Protein AF-A0AA36N0E9-F1 (afdb_monomer_lite)

Structure (mmCIF, N/CA/C/O backbone):
data_AF-A0AA36N0E9-F1
#
_entry.id   AF-A0AA36N0E9-F1
#
loop_
_atom_site.group_PDB
_atom_site.id
_atom_site.type_symbol
_atom_site.label_atom_id
_atom_site.label_alt_id
_atom_site.label_comp_id
_atom_site.label_asym_id
_atom_site.label_entity_id
_atom_site.label_seq_id
_atom_site.pdbx_PDB_ins_code
_atom_site.Cartn_x
_atom_site.Cartn_y
_atom_site.Cartn_z
_atom_site.occupancy
_atom_site.B_iso_or_equiv
_atom_site.auth_seq_id
_atom_site.auth_comp_id
_atom_site.auth_asym_id
_atom_site.auth_atom_id
_atom_site.pdbx_PDB_model_num
ATOM 1 N N . MET A 1 1 ? -51.030 10.269 54.257 1.00 48.94 1 MET A N 1
ATOM 2 C CA . MET A 1 1 ? -49.588 10.320 53.940 1.00 48.94 1 MET A CA 1
ATOM 3 C C . MET A 1 1 ? -49.456 10.820 52.513 1.00 48.94 1 MET A C 1
ATOM 5 O O . MET A 1 1 ? -49.796 10.083 51.600 1.00 48.94 1 MET A O 1
ATOM 9 N N . ALA A 1 2 ? -49.108 12.096 52.348 1.00 43.41 2 ALA A N 1
ATOM 10 C CA . ALA A 1 2 ? -49.020 12.778 51.059 1.00 43.41 2 ALA A CA 1
ATOM 11 C C . ALA A 1 2 ? -47.560 12.785 50.583 1.00 43.41 2 ALA A C 1
ATOM 13 O O . ALA A 1 2 ? -46.676 13.156 51.354 1.00 43.41 2 ALA A O 1
ATOM 14 N N . ALA A 1 3 ? -47.320 12.345 49.348 1.00 56.31 3 ALA A N 1
ATOM 15 C CA . ALA A 1 3 ? -46.008 12.357 48.712 1.00 56.31 3 ALA A CA 1
ATOM 16 C C . ALA A 1 3 ? -45.860 13.631 47.868 1.00 56.31 3 ALA A C 1
ATOM 18 O O . ALA A 1 3 ? -46.701 13.930 47.024 1.00 56.31 3 ALA A O 1
ATOM 19 N N . ILE A 1 4 ? -44.799 14.380 48.153 1.00 56.38 4 ILE A N 1
ATOM 20 C CA . ILE A 1 4 ? -44.410 15.635 47.512 1.00 56.38 4 ILE A CA 1
ATOM 21 C C . ILE A 1 4 ? -43.651 15.285 46.225 1.00 56.38 4 ILE A C 1
ATOM 23 O O . ILE A 1 4 ? -42.587 14.672 46.288 1.00 56.38 4 ILE A O 1
ATOM 27 N N . LEU A 1 5 ? -44.206 15.652 45.068 1.00 57.41 5 LEU A N 1
ATOM 28 C CA . LEU A 1 5 ? -43.519 15.628 43.775 1.00 57.41 5 LEU A CA 1
ATOM 29 C C . LEU A 1 5 ? -42.830 16.984 43.586 1.00 57.41 5 LEU A C 1
ATOM 31 O O . LEU A 1 5 ? -43.502 18.007 43.484 1.00 57.41 5 LEU A O 1
ATOM 35 N N . GLY A 1 6 ? -41.497 16.991 43.599 1.00 59.53 6 GLY A N 1
ATOM 36 C CA . GLY A 1 6 ? -40.691 18.168 43.286 1.00 59.53 6 GLY A CA 1
ATOM 37 C C . GLY A 1 6 ? -40.444 18.262 41.783 1.00 59.53 6 GLY A C 1
ATOM 38 O O . GLY A 1 6 ? -39.711 17.443 41.231 1.00 59.53 6 GLY A O 1
ATOM 39 N N . GLU A 1 7 ? -41.048 19.258 41.139 1.00 55.41 7 GLU A N 1
ATOM 40 C CA . GLU A 1 7 ? -40.666 19.729 39.808 1.00 55.41 7 GLU A CA 1
ATOM 41 C C . GLU A 1 7 ? -39.307 20.435 39.909 1.00 55.41 7 GLU A C 1
ATOM 43 O O . GLU A 1 7 ? -39.196 21.544 40.430 1.00 55.41 7 GLU A O 1
ATOM 48 N N . GLY A 1 8 ? -38.249 19.764 39.455 1.00 55.88 8 GLY A N 1
ATOM 49 C CA . GLY A 1 8 ? -36.952 20.391 39.231 1.00 55.88 8 GLY A CA 1
ATOM 50 C C . GLY A 1 8 ? -36.969 21.106 37.887 1.00 55.88 8 GLY A C 1
ATOM 51 O O . GLY A 1 8 ? -36.952 20.449 36.848 1.00 55.88 8 GLY A O 1
ATOM 52 N N . ALA A 1 9 ? -37.014 22.438 37.917 1.00 53.38 9 ALA A N 1
ATOM 53 C CA . ALA A 1 9 ? -36.773 23.280 36.755 1.00 53.38 9 ALA A CA 1
ATOM 54 C C . ALA A 1 9 ? -35.368 22.985 36.212 1.00 53.38 9 ALA A C 1
ATOM 56 O O . ALA A 1 9 ? -34.361 23.232 36.874 1.00 53.38 9 ALA A O 1
ATOM 57 N N . VAL A 1 10 ? -35.307 22.394 35.021 1.00 53.16 10 VAL A N 1
ATOM 58 C CA . VAL A 1 10 ? -34.087 22.363 34.221 1.00 53.16 10 VAL A CA 1
ATOM 59 C C . VAL A 1 10 ? -33.891 23.773 33.684 1.00 53.16 10 VAL A C 1
ATOM 61 O O . VAL A 1 10 ? -34.614 24.191 32.784 1.00 53.16 10 VAL A O 1
ATOM 64 N N . ASP A 1 11 ? -32.956 24.509 34.284 1.00 50.97 11 ASP A N 1
ATOM 65 C CA . ASP A 1 11 ? -32.434 25.751 33.720 1.00 50.97 11 ASP A CA 1
ATOM 66 C C . ASP A 1 11 ? -31.888 25.433 32.326 1.00 50.97 11 ASP A C 1
ATOM 68 O O . ASP A 1 11 ? -30.810 24.857 32.149 1.00 50.97 11 ASP A O 1
ATOM 72 N N . GLU A 1 12 ? -32.702 25.752 31.326 1.00 56.03 12 GLU A N 1
ATOM 73 C CA . GLU A 1 12 ? -32.313 25.812 29.933 1.00 56.03 12 GLU A CA 1
ATOM 74 C C . GLU A 1 12 ? -31.144 26.800 29.869 1.00 56.03 12 GLU A C 1
ATOM 76 O O . GLU A 1 12 ? -31.298 27.984 30.170 1.00 56.03 12 GLU A O 1
ATOM 81 N N . LEU A 1 13 ? -29.944 26.300 29.563 1.00 54.09 13 LEU A N 1
ATOM 82 C CA . LEU A 1 13 ? -28.776 27.124 29.266 1.00 54.09 13 LEU A CA 1
ATOM 83 C C . LEU A 1 13 ? -29.126 27.992 28.053 1.00 54.09 13 LEU A C 1
ATOM 85 O O . LEU A 1 13 ? -28.918 27.595 26.907 1.00 54.09 13 LEU A O 1
ATOM 89 N N . VAL A 1 14 ? -29.691 29.170 28.312 1.00 55.56 14 VAL A N 1
ATOM 90 C CA . VAL A 1 14 ? -29.864 30.234 27.329 1.00 55.56 14 VAL A CA 1
ATOM 91 C C . VAL A 1 14 ? -28.458 30.712 26.992 1.00 55.56 14 VAL A C 1
ATOM 93 O O . VAL A 1 14 ? -27.882 31.560 27.668 1.00 55.56 14 VAL A O 1
ATOM 96 N N . ILE A 1 15 ? -27.855 30.082 25.986 1.00 57.75 15 ILE A N 1
ATOM 97 C CA . ILE A 1 15 ? -26.618 30.560 25.382 1.00 57.75 15 ILE A CA 1
ATOM 98 C C . ILE A 1 15 ? -26.964 31.913 24.760 1.00 57.75 15 ILE A C 1
ATOM 100 O O . ILE A 1 15 ? -27.757 31.974 23.820 1.00 57.75 15 ILE A O 1
ATOM 104 N N . ASP A 1 16 ? -26.417 32.989 25.330 1.00 56.97 16 ASP A N 1
ATOM 105 C CA . ASP A 1 16 ? -26.649 34.366 24.899 1.00 56.97 16 ASP A CA 1
ATOM 106 C C . ASP A 1 16 ? -26.509 34.489 23.377 1.00 56.97 16 ASP A C 1
ATOM 108 O O . ASP A 1 16 ? -25.422 34.338 22.814 1.00 56.97 16 ASP A O 1
ATOM 112 N N . ALA A 1 17 ? -27.613 34.823 22.703 1.00 56.47 17 ALA A N 1
ATOM 113 C CA . ALA A 1 17 ? -27.652 35.053 21.258 1.00 56.47 17 ALA A CA 1
ATOM 114 C C . ALA A 1 17 ? -26.670 36.157 20.810 1.00 56.47 17 ALA A C 1
ATOM 116 O O . ALA A 1 17 ? -26.265 36.199 19.651 1.00 56.47 17 ALA A O 1
ATOM 117 N N . GLN A 1 18 ? -26.238 37.016 21.740 1.00 55.25 18 GLN A N 1
ATOM 118 C CA . GLN A 1 18 ? -25.220 38.041 21.517 1.00 55.25 18 GLN A CA 1
ATOM 119 C C . GLN A 1 18 ? -23.804 37.483 21.310 1.00 55.25 18 GLN A C 1
ATOM 121 O O . GLN A 1 18 ? -23.001 38.141 20.655 1.00 55.25 18 GLN A O 1
ATOM 126 N N . LEU A 1 19 ? -23.483 36.277 21.799 1.00 54.84 19 LEU A N 1
ATOM 127 C CA . LEU A 1 19 ? -22.165 35.668 21.570 1.00 54.84 19 LEU A CA 1
ATOM 128 C C . LEU A 1 19 ? -22.025 35.061 20.162 1.00 54.84 19 LEU A C 1
ATOM 130 O O . LEU A 1 19 ? -20.909 34.881 19.679 1.00 54.84 19 LEU A O 1
ATOM 134 N N . MET A 1 20 ? -23.148 34.763 19.499 1.00 54.19 20 MET A N 1
ATOM 135 C CA . MET A 1 20 ? -23.204 34.075 18.198 1.00 54.19 20 MET A CA 1
ATOM 136 C C . MET A 1 20 ? -23.039 35.013 16.992 1.00 54.19 20 MET A C 1
ATOM 138 O O . MET A 1 20 ? -22.946 34.541 15.861 1.00 54.19 20 MET A O 1
ATOM 142 N N . ALA A 1 21 ? -22.988 36.327 17.219 1.00 54.84 21 ALA A N 1
ATOM 143 C CA . ALA A 1 21 ? -22.815 37.344 16.187 1.00 54.84 21 ALA A CA 1
AT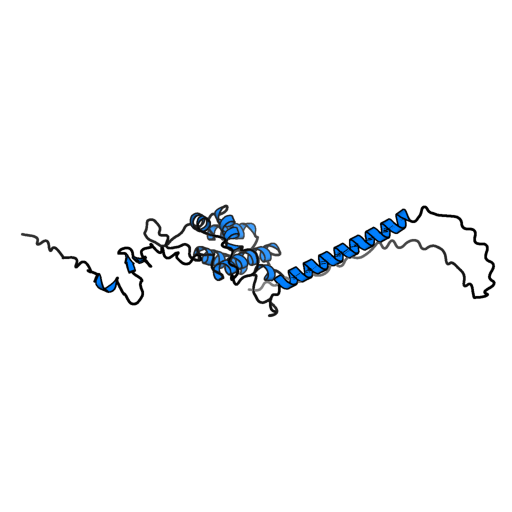OM 144 C C . ALA A 1 21 ? -21.572 38.187 16.494 1.00 54.84 21 ALA A C 1
ATOM 146 O O . ALA A 1 21 ? -21.658 39.342 16.908 1.00 54.84 21 ALA A O 1
ATOM 147 N N . THR A 1 22 ? -20.385 37.600 16.342 1.00 56.84 22 THR A N 1
ATOM 148 C CA . THR A 1 22 ? -19.148 38.372 16.473 1.00 56.84 22 THR A CA 1
ATOM 149 C C . THR A 1 22 ? -18.906 39.132 15.165 1.00 56.84 22 THR A C 1
ATOM 151 O O . THR A 1 22 ? -18.345 38.590 14.213 1.00 56.84 22 THR A O 1
ATOM 154 N N . GLU A 1 23 ? -19.300 40.411 15.112 1.00 60.88 23 GLU A N 1
ATOM 155 C CA . GLU A 1 23 ? -18.998 41.321 13.983 1.00 60.88 23 GLU A CA 1
ATOM 156 C C . GLU A 1 23 ? -17.498 41.347 13.625 1.00 60.88 23 GLU A C 1
ATOM 158 O O . GLU A 1 23 ? -17.123 41.668 12.503 1.00 60.88 23 GLU A O 1
ATOM 163 N N . ALA A 1 24 ? -16.627 40.960 14.563 1.00 60.62 24 ALA A N 1
ATOM 164 C CA . ALA A 1 24 ? -15.183 40.916 14.375 1.00 60.62 24 ALA A CA 1
ATOM 165 C C . ALA A 1 24 ? -14.684 39.784 13.454 1.00 60.62 24 ALA A C 1
ATOM 167 O O . ALA A 1 24 ? -13.579 39.893 12.926 1.00 60.62 24 ALA A O 1
ATOM 168 N N . THR A 1 25 ? -15.445 38.698 13.272 1.00 60.84 25 THR A N 1
ATOM 169 C CA . THR A 1 25 ? -15.013 37.54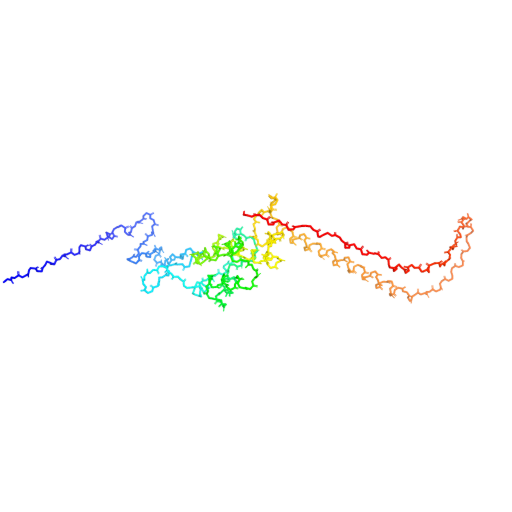0 12.463 1.00 60.84 25 THR A CA 1
ATOM 170 C C . THR A 1 25 ? -15.900 37.285 11.249 1.00 60.84 25 THR A C 1
ATOM 172 O O . THR A 1 25 ? -15.435 36.661 10.297 1.00 60.84 25 THR A O 1
ATOM 175 N N . GLY A 1 26 ? -17.151 37.763 11.250 1.00 65.06 26 GLY A N 1
ATOM 176 C CA . GLY A 1 26 ? -18.117 37.471 10.182 1.00 65.06 26 GLY A CA 1
ATOM 177 C C . GLY A 1 26 ? -18.530 35.995 10.126 1.00 65.06 26 GLY A C 1
ATOM 178 O O . GLY A 1 26 ? -18.977 35.518 9.085 1.00 65.06 26 GLY A O 1
ATOM 179 N N . VAL A 1 27 ? -18.338 35.266 11.229 1.00 58.12 27 VAL A N 1
ATOM 180 C CA . VAL A 1 27 ? -18.630 33.836 11.352 1.00 58.12 27 VAL A CA 1
ATOM 181 C C . VAL A 1 27 ? -19.789 33.671 12.331 1.00 58.12 27 VAL A C 1
ATOM 183 O O . VAL A 1 27 ? -19.636 33.956 13.518 1.00 58.12 27 VAL A O 1
ATOM 186 N N . GLY A 1 28 ? -20.951 33.248 11.834 1.00 60.97 28 GLY A N 1
ATOM 187 C CA . GLY A 1 28 ? -22.112 32.920 12.663 1.00 60.97 28 GLY A CA 1
ATOM 188 C C . GLY A 1 28 ? -22.170 31.421 12.939 1.00 60.97 28 GLY A C 1
ATOM 189 O O . GLY A 1 28 ? -21.783 30.627 12.088 1.00 60.97 28 GLY A O 1
ATOM 190 N N . PHE A 1 29 ? -22.668 31.008 14.100 1.00 55.62 29 PHE A N 1
ATOM 191 C CA . PHE A 1 29 ? -22.952 29.596 14.373 1.00 55.62 29 PHE A CA 1
ATOM 192 C C . PHE A 1 29 ? -24.466 29.395 14.434 1.00 55.62 29 PHE A C 1
ATOM 194 O O . PHE A 1 29 ? -25.181 30.164 15.073 1.00 55.62 29 PHE A O 1
ATOM 201 N N . THR A 1 30 ? -24.982 28.360 13.778 1.00 63.78 30 THR A N 1
ATOM 202 C CA . THR A 1 30 ? -26.386 27.965 13.937 1.00 63.78 30 THR A CA 1
ATOM 203 C C . THR A 1 30 ? -26.588 27.253 15.275 1.00 63.78 30 THR A C 1
ATOM 205 O O . THR A 1 30 ? -25.644 26.733 15.871 1.00 63.78 30 THR A O 1
ATOM 208 N N . SER A 1 31 ? -27.838 27.129 15.730 1.00 56.84 31 SER A N 1
ATOM 209 C CA . SER A 1 31 ? -28.199 26.312 16.905 1.00 56.84 31 SER A CA 1
ATOM 210 C C . SER A 1 31 ? -27.828 24.826 16.768 1.00 56.84 31 SER A C 1
ATOM 212 O O . SER A 1 31 ? -27.847 24.090 17.751 1.00 56.84 31 SER A O 1
ATOM 214 N N . LYS A 1 32 ? -27.462 24.380 15.558 1.00 57.50 32 LYS A N 1
ATOM 215 C CA . LYS A 1 32 ? -26.937 23.041 15.260 1.00 57.50 32 LYS A CA 1
ATOM 216 C C . LYS A 1 32 ? -25.402 22.982 15.211 1.00 57.50 32 LYS A C 1
ATOM 218 O O . LYS A 1 32 ? -24.859 21.931 14.890 1.00 57.50 32 LYS A O 1
ATOM 223 N N . GLY A 1 33 ? -24.708 24.087 15.493 1.00 57.12 33 GLY A N 1
ATOM 224 C CA . GLY A 1 33 ? -23.248 24.191 15.421 1.00 57.12 33 GLY A CA 1
ATOM 225 C C . GLY A 1 33 ? -22.686 24.343 14.003 1.00 57.12 33 GLY A C 1
ATOM 226 O O . GLY A 1 33 ? -21.488 24.179 13.816 1.00 57.12 33 GLY A O 1
ATOM 227 N N . VAL A 1 34 ? -23.523 24.642 13.003 1.00 60.19 34 VAL A N 1
ATOM 228 C CA . VAL A 1 34 ? -23.067 24.873 11.618 1.00 60.19 34 VAL A CA 1
ATOM 229 C C . VAL A 1 34 ? -22.531 26.291 11.488 1.00 60.19 34 VAL A C 1
ATOM 231 O O . VAL A 1 34 ? -23.194 27.233 11.920 1.00 60.19 34 VAL A O 1
ATOM 234 N N . VAL A 1 35 ? -21.352 26.433 10.892 1.00 62.75 35 VAL A N 1
ATOM 235 C CA . VAL A 1 35 ? -20.706 27.719 10.642 1.00 62.75 35 VAL A CA 1
ATOM 236 C C . VAL A 1 35 ? -21.304 28.372 9.391 1.00 62.75 35 VAL A C 1
ATOM 238 O O . VAL A 1 35 ? -21.224 27.823 8.301 1.00 62.75 35 VAL A O 1
ATOM 241 N N . LEU A 1 36 ? -21.893 29.555 9.531 1.00 62.25 36 LEU A N 1
ATOM 242 C CA . LEU A 1 36 ? -22.360 30.382 8.419 1.00 62.25 36 LEU A CA 1
ATOM 243 C C . LEU A 1 36 ? -21.297 31.427 8.076 1.00 62.25 36 LEU A C 1
ATOM 245 O O . LEU A 1 36 ? -20.774 32.102 8.969 1.00 62.25 36 LEU A O 1
ATOM 249 N N . ARG A 1 37 ? -21.015 31.594 6.782 1.00 64.38 37 ARG A N 1
ATOM 250 C CA . ARG A 1 37 ? -20.195 32.690 6.252 1.00 64.38 37 ARG A CA 1
ATOM 251 C C . ARG A 1 37 ? -20.980 33.346 5.119 1.00 64.38 37 ARG A C 1
ATOM 253 O O . ARG A 1 37 ? -21.322 32.663 4.165 1.00 64.38 37 ARG A O 1
ATOM 260 N N . GLU A 1 38 ? -21.256 34.646 5.235 1.00 74.69 38 GLU A N 1
ATOM 261 C CA . GLU A 1 38 ? -21.971 35.436 4.207 1.00 74.69 38 GLU A CA 1
ATOM 262 C C . GLU A 1 38 ? -23.323 34.829 3.765 1.00 74.69 38 GLU A C 1
ATOM 264 O O . GLU A 1 38 ? -23.635 34.789 2.581 1.00 74.69 38 GLU A O 1
ATOM 269 N N . ASP A 1 39 ? -24.127 34.346 4.718 1.00 65.69 39 ASP A N 1
ATOM 270 C CA . ASP A 1 39 ? -25.468 33.767 4.493 1.00 65.69 39 ASP A CA 1
ATOM 271 C C . ASP A 1 39 ? -25.529 32.487 3.633 1.00 65.69 39 ASP A C 1
ATOM 273 O O . ASP A 1 39 ? -26.614 31.943 3.417 1.00 65.69 39 ASP A O 1
ATOM 277 N N . GLU A 1 40 ? -24.388 31.932 3.216 1.00 62.38 40 GLU A N 1
ATOM 278 C CA . GLU A 1 40 ? -24.307 30.557 2.727 1.00 62.38 40 GLU A CA 1
ATOM 279 C C . GLU A 1 40 ? -23.991 29.604 3.887 1.00 62.38 40 GLU A C 1
ATOM 281 O O . GLU A 1 40 ? -23.098 29.846 4.712 1.00 62.38 40 GLU A O 1
ATOM 286 N N . GLU A 1 41 ? -24.733 28.491 3.955 1.00 56.75 41 GLU A N 1
ATOM 287 C CA . GLU A 1 41 ? -24.375 27.357 4.803 1.00 56.75 41 GLU A CA 1
ATOM 288 C C . GLU A 1 41 ? -23.049 26.790 4.297 1.00 56.75 41 GLU A C 1
ATOM 290 O O . GLU A 1 41 ? -23.002 25.895 3.448 1.00 56.75 41 GLU A O 1
ATOM 295 N N . LEU A 1 42 ? -21.948 27.308 4.844 1.00 51.38 42 LEU A N 1
ATOM 296 C CA . LEU A 1 42 ? -20.689 26.599 4.845 1.00 51.38 42 LEU A CA 1
ATOM 297 C C . LEU A 1 42 ? -20.917 25.383 5.738 1.00 51.38 42 LEU A C 1
ATOM 299 O O . LEU A 1 42 ? -20.661 25.375 6.940 1.00 51.38 42 LEU A O 1
ATOM 303 N N . PHE A 1 43 ? -21.391 24.301 5.124 1.00 50.97 43 PHE A N 1
ATOM 304 C CA . PHE A 1 43 ? -20.968 22.999 5.588 1.00 50.97 43 PHE A CA 1
ATOM 305 C C . PHE A 1 43 ? -19.456 23.134 5.697 1.00 50.97 43 PHE A C 1
ATOM 307 O O . PHE A 1 43 ? -18.787 23.334 4.680 1.00 50.97 43 PHE A O 1
ATOM 314 N N . GLU A 1 44 ? -18.921 23.130 6.923 1.00 53.22 44 GLU A N 1
ATOM 315 C CA . GLU A 1 44 ? -17.539 22.739 7.111 1.00 53.22 44 GLU A CA 1
ATOM 316 C C . GLU A 1 44 ? -17.449 21.451 6.309 1.00 53.22 44 GLU A C 1
ATOM 318 O O . GLU A 1 44 ? -18.010 20.422 6.698 1.00 53.22 44 GLU A O 1
ATOM 323 N N . LEU A 1 45 ? -16.863 21.541 5.114 1.00 52.66 45 LEU A N 1
ATOM 324 C CA . LEU A 1 45 ? -16.393 20.394 4.382 1.00 52.66 45 LEU A CA 1
ATOM 325 C C . LEU A 1 45 ? -15.334 19.853 5.321 1.00 52.66 45 LEU A C 1
ATOM 327 O O . LEU A 1 45 ? -14.176 20.270 5.265 1.00 52.66 45 LEU A O 1
ATOM 331 N N . GLY A 1 46 ? -15.791 19.051 6.288 1.00 58.94 46 GLY A N 1
ATOM 332 C CA . GLY A 1 46 ? -14.957 18.436 7.293 1.00 58.94 46 GLY A CA 1
ATOM 333 C C . GLY A 1 46 ? -13.785 17.853 6.541 1.00 58.94 46 GLY A C 1
ATOM 334 O O . GLY A 1 46 ? -13.985 17.327 5.445 1.00 58.94 46 GLY A O 1
ATOM 335 N N . ASP A 1 47 ? -12.584 18.072 7.080 1.00 63.97 47 ASP A N 1
ATOM 336 C CA . ASP A 1 47 ? -11.316 17.711 6.455 1.00 63.97 47 ASP A CA 1
ATOM 337 C C . ASP A 1 47 ? -11.504 16.509 5.521 1.00 63.97 47 ASP A C 1
ATOM 339 O O . ASP A 1 47 ? -11.841 15.432 6.004 1.00 63.97 47 ASP A O 1
ATOM 343 N N . LEU A 1 48 ? -11.337 16.699 4.202 1.00 62.22 48 LEU A N 1
ATOM 344 C CA . LEU A 1 48 ? -11.598 15.674 3.173 1.00 62.22 48 LEU A CA 1
ATOM 345 C C . LEU A 1 48 ? -10.843 14.360 3.443 1.00 62.22 48 LEU A C 1
ATOM 347 O O . LEU A 1 48 ? -11.131 13.317 2.854 1.00 62.22 48 LEU A O 1
ATOM 351 N N . ARG A 1 49 ? -9.833 14.412 4.318 1.00 64.12 49 ARG A N 1
ATOM 352 C CA . ARG A 1 49 ? -9.038 13.270 4.754 1.00 64.12 49 ARG A CA 1
ATOM 353 C C . ARG A 1 49 ? -9.730 12.451 5.849 1.00 64.12 49 ARG A C 1
ATOM 355 O O . ARG A 1 49 ? -9.349 11.301 6.059 1.00 64.12 49 ARG A O 1
ATOM 362 N N . LEU A 1 50 ? -10.718 13.014 6.540 1.00 74.62 50 LEU A N 1
ATOM 363 C CA . LEU A 1 50 ? -11.541 12.391 7.571 1.00 74.62 50 LEU A CA 1
ATOM 364 C C . LEU A 1 50 ? -12.875 11.931 6.980 1.00 74.62 50 LEU A C 1
ATOM 366 O O . LEU A 1 50 ? -13.536 12.648 6.243 1.00 74.62 50 LEU A O 1
ATOM 370 N N . LEU A 1 51 ? -13.323 10.743 7.381 1.00 80.75 51 LEU A N 1
ATOM 371 C CA . LEU A 1 51 ? -14.611 10.193 6.955 1.00 80.75 51 LEU A CA 1
ATOM 372 C C . LEU A 1 51 ? -15.798 10.744 7.770 1.00 80.75 51 LEU A C 1
ATOM 374 O O . LEU A 1 51 ? -16.815 10.085 7.844 1.00 80.75 51 LEU A O 1
ATOM 378 N N . GLY A 1 52 ? -15.683 11.895 8.441 1.00 82.25 52 GLY A N 1
ATOM 379 C CA . GLY A 1 52 ? -16.755 12.446 9.291 1.00 82.25 52 GLY A CA 1
ATOM 380 C C . GLY A 1 52 ? -16.982 11.733 10.643 1.00 82.25 52 GLY A C 1
ATOM 381 O O . GLY A 1 52 ? -16.153 10.939 11.115 1.00 82.25 52 GLY A O 1
ATOM 382 N N . ASP A 1 53 ? -18.097 12.064 11.316 1.00 83.88 53 ASP A N 1
ATOM 383 C CA . ASP A 1 53 ? -18.553 11.411 12.558 1.00 83.88 53 ASP A CA 1
ATOM 384 C C . ASP A 1 53 ? -19.690 10.423 12.269 1.00 83.88 53 ASP A C 1
ATOM 386 O O . ASP A 1 53 ? -20.855 10.797 12.150 1.00 83.88 53 ASP A O 1
ATOM 390 N N . HIS A 1 54 ? -19.343 9.141 12.161 1.00 86.06 54 HIS A N 1
ATOM 391 C CA . HIS A 1 54 ? -20.312 8.060 12.014 1.00 86.06 54 HIS A CA 1
ATOM 392 C C . HIS A 1 54 ? -20.486 7.315 13.333 1.00 86.06 54 HIS A C 1
ATOM 394 O O . HIS A 1 54 ? -19.521 6.793 13.906 1.00 86.06 54 HIS A O 1
ATOM 400 N N . ARG A 1 55 ? -21.736 7.251 13.799 1.00 88.38 55 ARG A N 1
ATOM 401 C CA . ARG A 1 55 ? -22.126 6.566 15.030 1.00 88.38 55 ARG A CA 1
ATOM 402 C C . ARG A 1 55 ? -23.037 5.391 14.726 1.00 88.38 55 ARG A C 1
ATOM 404 O O . ARG A 1 55 ? -23.877 5.462 13.834 1.00 88.38 55 ARG A O 1
ATOM 411 N N . ASP A 1 56 ? -22.855 4.315 15.477 1.00 90.62 56 ASP A N 1
ATOM 412 C CA . ASP A 1 56 ? -23.752 3.170 15.445 1.00 90.62 56 ASP A CA 1
ATOM 413 C C . ASP A 1 56 ? -25.059 3.451 16.212 1.00 90.62 56 ASP A C 1
ATOM 415 O O . ASP A 1 56 ? -25.239 4.498 16.839 1.00 90.62 56 ASP A O 1
ATOM 419 N N . ASN A 1 57 ? -25.973 2.478 16.206 1.00 92.88 57 ASN A N 1
ATOM 420 C CA . ASN A 1 57 ? -27.243 2.562 16.937 1.00 92.88 57 ASN A CA 1
ATOM 421 C C . ASN A 1 57 ? -27.063 2.688 18.465 1.00 92.88 57 ASN A C 1
ATOM 423 O O . ASN A 1 57 ? -28.013 3.032 19.161 1.00 92.88 57 ASN A O 1
ATOM 427 N N . ALA A 1 58 ? -25.870 2.400 18.997 1.00 93.94 58 ALA A N 1
ATOM 428 C CA . ALA A 1 58 ? -25.528 2.573 20.406 1.00 93.94 58 ALA A CA 1
ATOM 429 C C . ALA A 1 58 ? -24.870 3.939 20.688 1.00 93.94 58 ALA A C 1
ATOM 431 O O . ALA A 1 58 ? -24.371 4.166 21.792 1.00 93.94 58 ALA A O 1
ATOM 432 N N . GLY A 1 59 ? -24.827 4.837 19.698 1.00 89.75 59 GLY A N 1
ATOM 433 C CA . GLY A 1 59 ? -24.206 6.155 19.796 1.00 89.75 59 GLY A CA 1
ATOM 434 C C . GLY A 1 59 ? -22.675 6.122 19.847 1.00 89.75 59 GLY A C 1
ATOM 435 O O . GLY A 1 59 ? -22.050 7.165 20.070 1.00 89.75 59 GLY A O 1
ATOM 436 N N . LYS A 1 60 ? -22.048 4.955 19.648 1.00 88.75 60 LYS A N 1
ATOM 437 C CA . LYS A 1 60 ? -20.590 4.806 19.645 1.00 88.75 60 LYS A CA 1
ATOM 438 C C . LYS A 1 60 ? -20.048 5.123 18.264 1.00 88.75 60 LYS A C 1
ATOM 440 O O . LYS A 1 60 ? -20.620 4.726 17.254 1.00 88.75 60 LYS A O 1
ATOM 445 N N . ARG A 1 61 ? -18.906 5.809 18.220 1.00 84.81 61 ARG A N 1
ATOM 446 C CA . ARG A 1 61 ? -18.226 6.126 16.963 1.00 84.81 61 ARG A CA 1
ATOM 447 C C . ARG A 1 61 ? -17.654 4.848 16.355 1.00 84.81 61 ARG A C 1
ATOM 449 O O . ARG A 1 61 ? -16.653 4.317 16.836 1.00 84.81 61 ARG A O 1
ATOM 456 N N . ARG A 1 62 ? -18.326 4.337 15.328 1.00 87.44 62 ARG A N 1
ATOM 457 C CA . ARG A 1 62 ? -17.963 3.116 14.614 1.00 87.44 62 ARG A CA 1
ATOM 458 C C . ARG A 1 62 ? -18.444 3.239 13.178 1.00 87.44 62 ARG A C 1
ATOM 460 O O . ARG A 1 62 ? -19.595 3.581 12.932 1.00 87.44 62 ARG A O 1
ATOM 467 N N . LEU A 1 63 ? -17.557 2.913 12.248 1.00 89.94 63 LEU A N 1
ATOM 468 C CA . LEU A 1 63 ? -17.852 2.860 10.827 1.00 89.94 63 LEU A CA 1
ATOM 469 C C . LEU A 1 63 ? -17.500 1.460 10.328 1.00 89.94 63 LEU A C 1
ATOM 471 O O . LEU A 1 63 ? -16.413 0.966 10.599 1.00 89.94 63 LEU A O 1
ATOM 475 N N . GLU A 1 64 ? -18.428 0.788 9.656 1.00 92.44 64 GLU A N 1
ATOM 476 C CA . GLU A 1 64 ? -18.140 -0.516 9.053 1.00 92.44 64 GLU A CA 1
ATOM 477 C C . GLU A 1 64 ? -17.250 -0.342 7.818 1.00 92.44 64 GLU A C 1
ATOM 479 O O . GLU A 1 64 ? -17.407 0.625 7.072 1.00 92.44 64 GLU A O 1
ATOM 484 N N . LEU A 1 65 ? -16.344 -1.293 7.566 1.00 93.62 65 LEU A N 1
ATOM 485 C CA . LEU A 1 65 ? -15.339 -1.174 6.501 1.00 93.62 65 LEU A CA 1
ATOM 486 C C . LEU A 1 65 ? -15.966 -0.911 5.122 1.00 93.62 65 LEU A C 1
ATOM 488 O O . LEU A 1 65 ? -15.490 -0.054 4.387 1.00 93.62 65 LEU A O 1
ATOM 492 N N . GLY A 1 66 ? -17.056 -1.605 4.781 1.00 94.69 66 GLY A N 1
ATOM 493 C CA . GLY A 1 66 ? -17.745 -1.394 3.502 1.00 94.69 66 GLY A CA 1
ATOM 494 C C . GLY A 1 66 ? -18.328 0.017 3.356 1.00 94.69 66 GLY A C 1
ATOM 495 O O . GLY A 1 66 ? -18.253 0.603 2.279 1.00 94.69 66 GLY A O 1
ATOM 496 N N . ALA A 1 67 ? -18.852 0.590 4.444 1.00 93.38 67 ALA A N 1
ATOM 497 C CA . ALA A 1 67 ? -19.332 1.970 4.455 1.00 93.38 67 ALA A CA 1
ATOM 498 C C . ALA A 1 67 ? -18.163 2.964 4.383 1.00 93.38 67 ALA A C 1
ATOM 500 O O . ALA A 1 67 ? -18.243 3.940 3.645 1.00 93.38 67 ALA A O 1
ATOM 501 N N . ALA A 1 68 ? -17.057 2.681 5.081 1.00 92.50 68 ALA A N 1
ATOM 502 C CA . ALA A 1 68 ? -15.838 3.480 4.994 1.00 92.50 68 ALA A CA 1
ATOM 503 C C . ALA A 1 68 ? -15.313 3.546 3.554 1.00 92.50 68 ALA A C 1
ATOM 505 O O . ALA A 1 68 ? -15.085 4.635 3.043 1.00 92.50 68 ALA A O 1
ATOM 506 N N . VAL A 1 69 ? -15.207 2.402 2.871 1.00 93.44 69 VAL A N 1
ATOM 507 C CA . VAL A 1 69 ? -14.758 2.316 1.471 1.00 93.44 69 VAL A CA 1
ATOM 508 C C . VAL A 1 69 ? -15.639 3.130 0.528 1.00 93.44 69 VAL A C 1
ATOM 510 O O . VAL A 1 69 ? -15.117 3.829 -0.339 1.00 93.44 69 VAL A O 1
ATOM 513 N N . ALA A 1 70 ? -16.962 3.084 0.705 1.00 92.94 70 ALA A N 1
ATOM 514 C CA . ALA A 1 70 ? -17.890 3.861 -0.117 1.00 92.94 70 ALA A CA 1
ATOM 515 C C . ALA A 1 70 ? -17.680 5.381 0.025 1.00 92.94 70 ALA A C 1
ATOM 517 O O . ALA A 1 70 ? -17.912 6.123 -0.926 1.00 92.94 70 ALA A O 1
ATOM 518 N N . LEU A 1 71 ? -17.211 5.826 1.194 1.00 90.69 71 LEU A N 1
ATOM 519 C CA . LEU A 1 71 ? -16.895 7.223 1.498 1.00 90.69 71 LEU A CA 1
ATOM 520 C C . LEU A 1 71 ? -15.446 7.606 1.148 1.00 90.69 71 LEU A C 1
ATOM 522 O O . LEU A 1 71 ? -15.102 8.786 1.147 1.00 90.69 71 LEU A O 1
ATOM 526 N N . MET A 1 72 ? -14.572 6.638 0.853 1.00 89.56 72 MET A N 1
ATOM 527 C CA . MET A 1 72 ? -13.191 6.920 0.464 1.00 89.56 72 MET A CA 1
ATOM 528 C C . MET A 1 72 ? -13.134 7.498 -0.953 1.00 89.56 72 MET A C 1
ATOM 530 O O . MET A 1 72 ? -13.481 6.847 -1.949 1.00 89.56 72 MET A O 1
ATOM 534 N N . HIS A 1 73 ? -12.597 8.709 -1.060 1.00 84.69 73 HIS A N 1
ATOM 535 C CA . HIS A 1 73 ? -12.349 9.378 -2.330 1.00 84.69 73 HIS A CA 1
ATOM 536 C C . HIS A 1 73 ? -10.858 9.360 -2.678 1.00 84.69 73 HIS A C 1
ATOM 538 O O . HIS A 1 73 ? -10.014 9.763 -1.881 1.00 84.69 73 HIS A O 1
ATOM 544 N N . ASN A 1 74 ? -10.536 8.936 -3.904 1.00 82.50 74 ASN A N 1
ATOM 545 C CA . ASN A 1 74 ? -9.200 9.093 -4.479 1.00 82.50 74 ASN A CA 1
ATOM 546 C C . ASN A 1 74 ? -9.091 10.493 -5.087 1.00 82.50 74 ASN A C 1
ATOM 548 O O . ASN A 1 74 ? -9.094 10.646 -6.306 1.00 82.50 74 ASN A O 1
ATOM 552 N N . ALA A 1 75 ? -9.069 11.521 -4.240 1.00 81.44 75 ALA A N 1
ATOM 553 C CA . ALA A 1 75 ? -8.786 12.865 -4.717 1.00 81.44 75 ALA A CA 1
ATOM 554 C C . ALA A 1 75 ? -7.339 12.916 -5.235 1.00 81.44 75 ALA A C 1
ATOM 556 O O . ALA A 1 75 ? -6.413 12.472 -4.550 1.00 81.44 75 ALA A O 1
ATOM 557 N N . GLU A 1 76 ? -7.148 13.440 -6.446 1.00 82.69 76 GLU A N 1
ATOM 558 C CA . GLU A 1 76 ? -5.815 13.726 -6.975 1.00 82.69 76 GLU A CA 1
ATOM 559 C C . GLU A 1 76 ? -5.213 14.905 -6.204 1.00 82.69 76 GLU A C 1
ATOM 561 O O . GLU A 1 76 ? -5.398 16.070 -6.551 1.00 82.69 76 GLU A O 1
ATOM 566 N N . ASP A 1 77 ? -4.499 14.592 -5.127 1.00 85.19 77 ASP A N 1
ATOM 567 C CA . ASP A 1 77 ? -3.759 15.571 -4.344 1.00 85.19 77 ASP A CA 1
ATOM 568 C C . ASP A 1 77 ? -2.324 15.691 -4.880 1.00 85.19 77 ASP A C 1
ATOM 570 O O . ASP A 1 77 ? -1.484 14.805 -4.699 1.00 85.19 77 ASP A O 1
ATOM 574 N N . LYS A 1 78 ? -2.050 16.802 -5.575 1.00 86.19 78 LYS A N 1
ATOM 575 C CA . LYS A 1 78 ? -0.726 17.110 -6.141 1.00 86.19 78 LYS A CA 1
ATOM 576 C C . LYS A 1 78 ? 0.337 17.346 -5.066 1.00 86.19 78 LYS A C 1
ATOM 578 O O . LYS A 1 78 ? 1.521 17.203 -5.371 1.00 86.19 78 LYS A O 1
ATOM 583 N N . GLU A 1 79 ? -0.071 17.710 -3.853 1.00 87.62 79 GLU A N 1
ATOM 584 C CA . GLU A 1 79 ? 0.809 18.000 -2.718 1.00 87.62 79 GLU A CA 1
ATOM 585 C C . GLU A 1 79 ? 0.959 16.801 -1.777 1.00 87.62 79 GLU A C 1
ATOM 587 O O . GLU A 1 79 ? 1.622 16.891 -0.741 1.00 87.62 79 GLU A O 1
ATOM 592 N N . PHE A 1 80 ? 0.390 15.648 -2.142 1.00 88.81 80 PHE A N 1
ATOM 593 C CA . PHE A 1 80 ? 0.463 14.474 -1.297 1.00 88.81 80 PHE A CA 1
ATOM 594 C C . PHE A 1 80 ? 1.924 14.023 -1.092 1.00 88.81 80 PHE A C 1
ATOM 596 O O . PHE A 1 80 ? 2.661 13.841 -2.066 1.00 88.81 80 PHE A O 1
ATOM 603 N N . PRO A 1 81 ? 2.372 13.798 0.160 1.00 89.06 81 PRO A N 1
ATOM 604 C CA . PRO A 1 81 ? 3.795 13.634 0.471 1.00 89.06 81 PRO A CA 1
ATOM 605 C C . PRO A 1 81 ? 4.380 12.273 0.066 1.00 89.06 81 PRO A C 1
ATOM 607 O O . PRO A 1 81 ? 5.585 12.063 0.197 1.00 89.06 81 PRO A O 1
ATOM 610 N N . ILE A 1 82 ? 3.548 11.338 -0.397 1.00 90.06 82 ILE A N 1
ATOM 611 C CA . ILE A 1 82 ? 3.961 9.995 -0.813 1.00 90.06 82 ILE A CA 1
ATOM 612 C C . ILE A 1 82 ? 3.807 9.901 -2.324 1.00 90.06 82 ILE A C 1
ATOM 614 O O . ILE A 1 82 ? 2.729 10.143 -2.867 1.00 90.06 82 ILE A O 1
ATOM 618 N N . ALA A 1 83 ? 4.890 9.537 -3.004 1.00 89.25 83 ALA A N 1
ATOM 619 C CA . ALA A 1 83 ? 4.887 9.411 -4.452 1.00 89.25 83 ALA A CA 1
ATOM 620 C C . ALA A 1 83 ? 4.240 8.092 -4.921 1.00 89.25 83 ALA A C 1
ATOM 622 O O . ALA A 1 83 ? 4.357 7.046 -4.278 1.00 89.25 83 ALA A O 1
ATOM 623 N N . GLY A 1 84 ? 3.636 8.136 -6.111 1.00 87.12 84 GLY A N 1
ATOM 624 C CA . GLY A 1 84 ? 3.060 6.978 -6.799 1.00 87.12 84 GLY A CA 1
ATOM 625 C C . GLY A 1 84 ? 1.556 6.807 -6.579 1.00 87.12 84 GLY A C 1
ATOM 626 O O . GLY A 1 84 ? 0.900 7.624 -5.938 1.00 87.12 84 GLY A O 1
ATOM 627 N N . THR A 1 85 ? 1.006 5.732 -7.143 1.00 90.81 85 THR A N 1
ATOM 628 C CA . THR A 1 85 ? -0.425 5.411 -7.055 1.00 90.81 85 THR A CA 1
ATOM 629 C C . THR A 1 85 ? -0.827 5.116 -5.616 1.00 90.81 85 THR A C 1
ATOM 631 O O . THR A 1 85 ? -0.128 4.375 -4.926 1.00 90.81 85 THR A O 1
ATOM 634 N N . ARG A 1 86 ? -1.948 5.687 -5.164 1.00 91.81 86 ARG A N 1
ATOM 635 C CA . ARG A 1 86 ? -2.498 5.457 -3.823 1.00 91.81 86 ARG A CA 1
ATOM 636 C C . ARG A 1 86 ? -2.994 4.022 -3.695 1.00 91.81 86 ARG A C 1
ATOM 638 O O . ARG A 1 86 ? -3.910 3.637 -4.413 1.00 91.81 86 ARG A O 1
ATOM 645 N N . SER A 1 87 ? -2.413 3.258 -2.775 1.00 94.25 87 SER A N 1
ATOM 646 C CA . SER A 1 87 ? -2.801 1.863 -2.539 1.00 94.25 87 SER A CA 1
ATOM 647 C C . SER A 1 87 ? -3.888 1.726 -1.482 1.00 94.25 87 SER A C 1
ATOM 649 O O . SER A 1 87 ? -4.532 0.685 -1.390 1.00 94.25 87 SER A O 1
ATOM 651 N N . SER A 1 88 ? -4.114 2.769 -0.677 1.00 93.88 88 SER A N 1
ATOM 652 C CA . SER A 1 88 ? -5.019 2.681 0.460 1.00 93.88 88 SER A CA 1
ATOM 653 C C . SER A 1 88 ? -6.440 2.268 0.070 1.00 93.88 88 SER A C 1
ATOM 655 O O . SER A 1 88 ? -6.955 1.296 0.627 1.00 93.88 88 SER A O 1
ATOM 657 N N . LYS A 1 89 ? -7.060 2.958 -0.897 1.00 93.44 89 LYS A N 1
ATOM 658 C CA . LYS A 1 89 ? -8.426 2.640 -1.334 1.00 93.44 89 LYS A CA 1
ATOM 659 C C . LYS A 1 89 ? -8.512 1.246 -1.949 1.00 93.44 89 LYS A C 1
ATOM 661 O O . LYS A 1 89 ? -9.388 0.485 -1.564 1.00 93.44 89 LYS A O 1
ATOM 666 N N . GLU A 1 90 ? -7.573 0.895 -2.822 1.00 95.31 90 GLU A N 1
ATOM 667 C CA . GLU A 1 90 ? -7.531 -0.413 -3.486 1.00 95.31 90 GLU A CA 1
ATOM 668 C C . GLU A 1 90 ? -7.395 -1.569 -2.481 1.00 95.31 90 GLU A C 1
ATOM 670 O O . GLU A 1 90 ? -8.113 -2.570 -2.567 1.00 95.31 90 GLU A O 1
ATOM 675 N N . LEU A 1 91 ? -6.528 -1.415 -1.472 1.00 95.94 91 LEU A N 1
ATOM 676 C CA . LEU A 1 91 ? -6.385 -2.388 -0.391 1.00 95.94 91 LEU A CA 1
ATOM 677 C C . LEU A 1 91 ? -7.693 -2.524 0.400 1.00 95.94 91 LEU A C 1
ATOM 679 O O . LEU A 1 91 ? -8.152 -3.637 0.651 1.00 95.94 91 LEU A O 1
ATOM 683 N N . HIS A 1 92 ? -8.319 -1.404 0.775 1.00 95.62 92 HIS A N 1
ATOM 684 C CA . HIS A 1 92 ? -9.569 -1.427 1.536 1.00 95.62 92 HIS A CA 1
ATOM 685 C C . HIS A 1 92 ? -10.726 -2.026 0.731 1.00 95.62 92 HIS A C 1
ATOM 687 O O . HIS A 1 92 ? -11.492 -2.813 1.283 1.00 95.62 92 HIS A O 1
ATOM 693 N N . GLU A 1 93 ? -10.834 -1.711 -0.561 1.00 96.12 93 GLU A N 1
ATOM 694 C CA . GLU A 1 93 ? -11.801 -2.317 -1.482 1.00 96.12 93 GLU A CA 1
ATOM 695 C C . GLU A 1 93 ? -11.600 -3.830 -1.567 1.00 96.12 93 GLU A C 1
ATOM 697 O O . GLU A 1 93 ? -12.559 -4.587 -1.420 1.00 96.12 93 GLU A O 1
ATOM 702 N N . SER A 1 94 ? -10.355 -4.284 -1.707 1.00 97.38 94 SER A N 1
ATOM 703 C CA . SER A 1 94 ? -10.023 -5.711 -1.769 1.00 97.38 94 SER A CA 1
ATOM 704 C C . SER A 1 94 ? -10.405 -6.443 -0.479 1.00 97.38 94 SER A C 1
ATOM 706 O O . SER A 1 94 ? -11.048 -7.496 -0.517 1.00 97.38 94 SER A O 1
ATOM 708 N N . VAL A 1 95 ? -10.086 -5.862 0.682 1.00 97.06 95 VAL A N 1
ATOM 709 C CA . VAL A 1 95 ? -10.465 -6.425 1.987 1.00 97.06 95 VAL A CA 1
ATOM 710 C C . VAL A 1 95 ? -11.984 -6.400 2.183 1.00 97.06 95 VAL A C 1
ATOM 712 O O . VAL A 1 95 ? -12.548 -7.367 2.700 1.00 97.06 95 VAL A O 1
ATOM 715 N N . ALA A 1 96 ? -12.662 -5.333 1.753 1.00 96.56 96 ALA A N 1
ATOM 716 C CA . ALA A 1 96 ? -14.113 -5.202 1.837 1.00 96.56 96 ALA A CA 1
ATOM 717 C C . ALA A 1 96 ? -14.850 -6.210 0.940 1.00 96.56 96 ALA A C 1
ATOM 719 O O . ALA A 1 96 ? -15.880 -6.741 1.354 1.00 96.56 96 ALA A O 1
ATOM 720 N N . LEU A 1 97 ? -14.322 -6.502 -0.253 1.00 97.19 97 LEU A N 1
ATOM 721 C CA . LEU A 1 97 ? -14.871 -7.505 -1.171 1.00 97.19 97 LEU A CA 1
ATOM 722 C C . LEU A 1 97 ? -14.636 -8.939 -0.682 1.00 97.19 97 LEU A C 1
ATOM 724 O O . LEU A 1 97 ? -15.484 -9.804 -0.900 1.00 97.19 97 LEU A O 1
ATOM 728 N N . GLY A 1 98 ? -13.506 -9.187 -0.018 1.00 96.44 98 GLY A N 1
ATOM 729 C CA . GLY A 1 98 ? -13.155 -10.492 0.531 1.00 96.44 98 GLY A CA 1
ATOM 730 C C . GLY A 1 98 ? -13.631 -10.678 1.985 1.00 96.44 98 GLY A C 1
ATOM 731 O O . GLY A 1 98 ? -14.831 -10.838 2.218 1.00 96.44 98 GLY A O 1
ATOM 732 N N . PRO A 1 99 ? -12.731 -10.687 2.991 1.00 94.62 99 PRO A N 1
ATOM 733 C CA . PRO A 1 99 ? -13.077 -10.995 4.389 1.00 94.62 99 PRO A CA 1
ATOM 734 C C . PRO A 1 99 ? -13.941 -9.956 5.124 1.00 94.62 99 PRO A C 1
ATOM 736 O O . PRO A 1 99 ? -14.317 -10.188 6.275 1.00 94.62 99 PRO A O 1
ATOM 739 N N . ARG A 1 100 ? -14.228 -8.805 4.498 1.00 95.25 100 ARG A N 1
ATOM 740 C CA . ARG A 1 100 ? -15.047 -7.681 5.000 1.00 95.25 100 ARG A CA 1
ATOM 741 C C . ARG A 1 100 ? -14.512 -6.937 6.226 1.00 95.25 100 ARG A C 1
ATOM 743 O O . ARG A 1 100 ? -15.113 -5.953 6.642 1.00 95.25 100 ARG A O 1
ATOM 750 N N . ASN A 1 101 ? -13.400 -7.377 6.809 1.00 95.62 101 ASN A N 1
ATOM 751 C CA . ASN A 1 101 ? -12.782 -6.769 7.985 1.00 95.62 101 ASN A CA 1
ATOM 752 C C . ASN A 1 101 ? -11.286 -7.111 8.055 1.00 95.62 101 ASN A C 1
ATOM 754 O O . ASN A 1 101 ? -10.894 -8.239 7.757 1.00 95.62 101 ASN A O 1
ATOM 758 N N . PHE A 1 102 ? -10.459 -6.176 8.531 1.00 96.62 102 PHE A N 1
ATOM 759 C CA . PHE A 1 102 ? -9.000 -6.330 8.590 1.00 96.62 102 PHE A CA 1
ATOM 760 C C . PHE A 1 102 ? -8.515 -7.450 9.519 1.00 96.62 102 PHE A C 1
ATOM 762 O O . PHE A 1 102 ? -7.515 -8.102 9.228 1.00 96.62 102 PHE A O 1
ATOM 769 N N . LEU A 1 103 ? -9.220 -7.734 10.619 1.00 97.25 103 LEU A N 1
ATOM 770 C CA . LEU A 1 103 ? -8.837 -8.858 11.487 1.00 97.25 103 LEU A CA 1
ATOM 771 C C . LEU A 1 103 ? -9.144 -10.209 10.836 1.00 97.25 103 LEU A C 1
ATOM 773 O O . LEU A 1 103 ? -8.347 -11.139 10.947 1.00 97.25 103 LEU A O 1
ATOM 777 N N . SER A 1 104 ? -10.269 -10.299 10.126 1.00 98.06 104 SER A N 1
ATOM 778 C CA . SER A 1 104 ? -10.622 -11.479 9.332 1.00 98.06 104 SER A CA 1
ATOM 779 C C . SER A 1 104 ? -9.640 -11.661 8.173 1.00 98.06 104 SER A C 1
ATOM 781 O O . SER A 1 104 ? -9.219 -12.778 7.889 1.00 98.06 104 SER A O 1
ATOM 783 N N . TYR A 1 105 ? -9.218 -10.554 7.557 1.00 98.38 105 TYR A N 1
ATOM 784 C CA . TYR A 1 105 ? -8.178 -10.529 6.536 1.00 98.38 105 TYR A CA 1
ATOM 785 C C . TYR A 1 105 ? -6.837 -11.049 7.044 1.00 98.38 105 TYR A C 1
ATOM 787 O O . TYR A 1 105 ? -6.280 -11.958 6.440 1.00 98.38 105 TYR A O 1
ATOM 795 N N . HIS A 1 106 ? -6.364 -10.573 8.198 1.00 98.44 106 HIS A N 1
ATOM 796 C CA . HIS A 1 106 ? -5.152 -11.106 8.817 1.00 98.44 106 HIS A CA 1
ATOM 797 C C . HIS A 1 106 ? -5.246 -12.613 9.102 1.00 98.44 106 HIS A C 1
ATOM 799 O O . HIS A 1 106 ? -4.283 -13.335 8.852 1.00 98.44 106 HIS A O 1
ATOM 805 N N . ALA A 1 107 ? -6.382 -13.096 9.614 1.00 98.38 107 ALA A N 1
ATOM 806 C CA . ALA A 1 107 ? -6.567 -14.519 9.890 1.00 98.38 107 ALA A CA 1
ATOM 807 C C . ALA A 1 107 ? -6.490 -15.370 8.611 1.00 98.38 107 ALA A C 1
ATOM 809 O O . ALA A 1 107 ? -5.852 -16.424 8.608 1.00 98.38 107 ALA A O 1
ATOM 810 N N . GLU A 1 108 ? -7.093 -14.894 7.521 1.00 98.38 108 GLU A N 1
ATOM 811 C CA . GLU A 1 108 ? -7.059 -15.574 6.226 1.00 98.38 108 GLU A CA 1
ATOM 812 C C . GLU A 1 108 ? -5.665 -15.529 5.590 1.00 98.38 108 GLU A C 1
ATOM 814 O O . GLU A 1 108 ? -5.148 -16.556 5.149 1.00 98.38 108 GLU A O 1
ATOM 819 N N . TRP A 1 109 ? -5.004 -14.371 5.624 1.00 98.50 109 TRP A N 1
ATOM 820 C CA . TRP A 1 109 ? -3.620 -14.234 5.181 1.00 98.50 109 TRP A CA 1
ATOM 821 C C . TRP A 1 109 ? -2.685 -15.165 5.961 1.00 98.50 109 TRP A C 1
ATOM 823 O O . TRP A 1 109 ? -1.854 -15.848 5.366 1.00 98.50 109 TRP A O 1
ATOM 833 N N . LEU A 1 110 ? -2.844 -15.271 7.284 1.00 98.38 110 LEU A N 1
ATOM 834 C CA . LEU A 1 110 ? -2.036 -16.171 8.109 1.00 98.38 110 LEU A CA 1
ATOM 835 C C . LEU A 1 110 ? -2.238 -17.642 7.713 1.00 98.38 110 LEU A C 1
ATOM 837 O O . LEU A 1 110 ? -1.280 -18.411 7.674 1.00 98.38 110 LEU A O 1
ATOM 841 N N . ARG A 1 111 ? -3.476 -18.028 7.385 1.00 98.25 111 ARG A N 1
ATOM 842 C CA . ARG A 1 111 ? -3.816 -19.382 6.928 1.00 98.25 111 ARG A CA 1
ATOM 843 C C . ARG A 1 111 ? -3.176 -19.719 5.578 1.00 98.25 111 ARG A C 1
ATOM 845 O O . ARG A 1 111 ? -2.804 -20.870 5.362 1.00 98.25 111 ARG A O 1
ATOM 852 N N . LEU A 1 112 ? -3.082 -18.744 4.675 1.00 98.25 112 LEU A N 1
ATOM 853 C CA . LEU A 1 112 ? -2.637 -18.945 3.293 1.00 98.25 112 LEU A CA 1
ATOM 854 C C . LEU A 1 112 ? -1.133 -18.729 3.080 1.00 98.25 112 LEU A C 1
ATOM 856 O O . LEU A 1 112 ? -0.534 -19.406 2.253 1.00 98.25 112 LEU A O 1
ATOM 860 N N . SER A 1 113 ? -0.516 -17.814 3.824 1.00 97.75 113 SER A N 1
ATOM 861 C CA . SER A 1 113 ? 0.876 -17.385 3.616 1.00 97.75 113 SER A CA 1
ATOM 862 C C . SER A 1 113 ? 1.935 -18.403 4.049 1.00 97.75 113 SER A C 1
ATOM 864 O O . SER A 1 113 ? 3.109 -18.239 3.731 1.00 97.75 113 SER A O 1
ATOM 866 N N . GLY A 1 114 ? 1.560 -19.435 4.814 1.00 97.00 114 GLY A N 1
ATOM 867 C CA . GLY A 1 114 ? 2.509 -20.402 5.384 1.00 97.00 114 GLY A CA 1
ATOM 868 C C . GLY A 1 114 ? 3.368 -19.841 6.525 1.00 97.00 114 GLY A C 1
ATOM 869 O O . GLY A 1 114 ? 4.257 -20.527 7.032 1.00 97.00 114 GLY A O 1
ATOM 870 N N . VAL A 1 115 ? 3.107 -18.605 6.955 1.00 97.88 115 VAL A N 1
ATOM 871 C CA . VAL A 1 115 ? 3.797 -17.961 8.072 1.00 97.88 115 VAL A CA 1
ATOM 872 C C . VAL A 1 115 ? 3.350 -18.578 9.398 1.00 97.88 115 VAL A C 1
ATOM 874 O O . VAL A 1 115 ? 2.165 -18.781 9.655 1.00 97.88 115 VAL A O 1
ATOM 877 N N . SER A 1 116 ? 4.301 -18.834 10.299 1.00 97.75 116 SER A N 1
ATOM 878 C CA . SER A 1 116 ? 3.971 -19.253 11.665 1.00 97.75 116 SER A CA 1
ATOM 879 C C . SER A 1 116 ? 3.225 -18.141 12.405 1.00 97.75 116 SER A C 1
ATOM 881 O O . SER A 1 116 ? 3.692 -17.002 12.454 1.00 97.75 116 SER A O 1
ATOM 883 N N . GLY A 1 117 ? 2.123 -18.481 13.081 1.00 97.38 117 GLY A N 1
ATOM 884 C CA . GLY A 1 117 ? 1.353 -17.536 13.903 1.00 97.38 117 GLY A CA 1
ATOM 885 C C . GLY A 1 117 ? 2.121 -16.920 15.077 1.00 97.38 117 GLY A C 1
ATOM 886 O O . GLY A 1 117 ? 1.640 -15.963 15.674 1.00 97.38 117 GLY A O 1
ATOM 887 N N . ARG A 1 118 ? 3.308 -17.449 15.407 1.00 97.88 118 ARG A N 1
ATOM 888 C CA . ARG A 1 118 ? 4.223 -16.899 16.426 1.00 97.88 118 ARG A CA 1
ATOM 889 C C . ARG A 1 118 ? 5.389 -16.100 15.832 1.00 97.88 118 ARG A C 1
ATOM 891 O O . ARG A 1 118 ? 6.267 -15.666 16.569 1.00 97.88 118 ARG A O 1
ATOM 898 N N . SER A 1 119 ? 5.460 -15.975 14.509 1.00 97.94 119 SER A N 1
ATOM 899 C CA . SER A 1 119 ? 6.516 -15.207 13.847 1.00 97.94 119 SER A CA 1
ATOM 900 C C . SER A 1 119 ? 6.326 -13.704 14.064 1.00 97.94 119 SER A C 1
ATOM 902 O O . SER A 1 119 ? 5.204 -13.216 14.221 1.00 97.94 119 SER A O 1
ATOM 904 N N . SER A 1 120 ? 7.425 -12.951 14.005 1.00 97.62 120 SER A N 1
ATOM 905 C CA . SER A 1 120 ? 7.388 -11.486 14.042 1.00 97.62 120 SER A CA 1
ATOM 906 C C . SER A 1 120 ? 6.510 -10.910 12.928 1.00 97.62 120 SER A C 1
ATOM 908 O O . SER A 1 120 ? 5.716 -10.012 13.192 1.00 97.62 120 SER A O 1
ATOM 910 N N . SER A 1 121 ? 6.576 -11.465 11.717 1.00 97.69 121 SER A N 1
ATOM 911 C CA . SER A 1 121 ? 5.777 -11.016 10.571 1.00 97.69 121 SER A CA 1
ATOM 912 C C . SER A 1 121 ? 4.277 -11.176 10.798 1.00 97.69 121 SER A C 1
ATOM 914 O O . SER A 1 121 ? 3.517 -10.270 10.466 1.00 97.69 121 SER A O 1
ATOM 916 N N . ALA A 1 122 ? 3.841 -12.272 11.431 1.00 98.38 122 ALA A N 1
ATOM 917 C CA . ALA A 1 122 ? 2.440 -12.442 11.807 1.00 98.38 122 ALA A CA 1
ATOM 918 C C . ALA A 1 122 ? 1.981 -11.365 12.801 1.00 98.38 122 ALA A C 1
ATOM 920 O O . ALA A 1 122 ? 0.907 -10.785 12.632 1.00 98.38 122 ALA A O 1
ATOM 921 N N . HIS A 1 123 ? 2.806 -11.052 13.806 1.00 98.31 123 HIS A N 1
ATOM 922 C CA . HIS A 1 123 ? 2.507 -10.001 14.780 1.00 98.31 123 HIS A CA 1
ATOM 923 C C . HIS A 1 123 ? 2.471 -8.603 14.148 1.00 98.31 123 HIS A C 1
ATOM 925 O O . HIS A 1 123 ? 1.544 -7.840 14.418 1.00 98.31 123 HIS A O 1
ATOM 931 N N . VAL A 1 124 ? 3.438 -8.278 13.285 1.00 98.19 124 VAL A N 1
ATOM 932 C CA . VAL A 1 124 ? 3.488 -6.997 12.562 1.00 98.19 124 VAL A CA 1
ATOM 933 C C . VAL A 1 124 ? 2.259 -6.843 11.672 1.00 98.19 124 VAL A C 1
ATOM 935 O O . VAL A 1 124 ? 1.548 -5.848 11.797 1.00 98.19 124 VAL A O 1
ATOM 938 N N . HIS A 1 125 ? 1.941 -7.847 10.852 1.00 98.50 125 HIS A N 1
ATOM 939 C CA . HIS A 1 125 ? 0.765 -7.814 9.983 1.00 98.50 125 HIS A CA 1
ATOM 940 C C . HIS A 1 125 ? -0.534 -7.634 10.781 1.00 98.50 125 HIS A C 1
ATOM 942 O O . HIS A 1 125 ? -1.389 -6.827 10.412 1.00 98.50 125 HIS A O 1
ATOM 948 N N . ARG A 1 126 ? -0.691 -8.353 11.903 1.00 98.38 126 ARG A N 1
ATOM 949 C CA . ARG A 1 126 ? -1.859 -8.207 12.785 1.00 98.38 126 ARG A CA 1
ATOM 950 C C . ARG A 1 126 ? -1.989 -6.790 13.329 1.00 98.38 126 ARG A C 1
ATOM 952 O O . ARG A 1 126 ? -3.085 -6.237 13.312 1.00 98.38 126 ARG A O 1
ATOM 959 N N . ASN A 1 127 ? -0.887 -6.220 13.812 1.00 98.31 127 ASN A N 1
ATOM 960 C CA . ASN A 1 127 ? -0.876 -4.870 14.363 1.00 98.31 127 ASN A CA 1
ATOM 961 C C . ASN A 1 127 ? -1.202 -3.833 13.289 1.00 98.31 127 ASN A C 1
ATOM 963 O O . ASN A 1 127 ? -1.989 -2.930 13.550 1.00 98.31 127 ASN A O 1
ATOM 967 N N . LEU A 1 128 ? -0.675 -3.986 12.073 1.00 97.69 128 LEU A N 1
ATOM 968 C CA . LEU A 1 128 ? -1.012 -3.096 10.963 1.00 97.69 128 LEU A CA 1
ATOM 969 C C . LEU A 1 128 ? -2.498 -3.162 10.610 1.00 97.69 128 LEU A C 1
ATOM 971 O O . LEU A 1 128 ? -3.145 -2.125 10.499 1.00 97.69 128 LEU A O 1
ATOM 975 N N . CYS A 1 129 ? -3.056 -4.369 10.517 1.00 97.38 129 CYS A N 1
ATOM 976 C CA . CYS A 1 129 ? -4.487 -4.575 10.300 1.00 97.38 129 CYS A CA 1
ATOM 977 C C . CYS A 1 129 ? -5.342 -3.942 11.408 1.00 97.38 129 CYS A C 1
ATOM 979 O O . CYS A 1 129 ? -6.370 -3.336 11.119 1.00 97.38 129 CYS A O 1
ATOM 981 N N . GLU A 1 130 ? -4.922 -4.051 12.669 1.00 96.62 130 GLU A N 1
ATOM 982 C CA . GLU A 1 130 ? -5.634 -3.442 13.795 1.00 96.62 130 GLU A CA 1
ATOM 983 C C . GLU A 1 130 ? -5.563 -1.911 13.759 1.00 96.62 130 GLU A C 1
ATOM 985 O O . GLU A 1 130 ? -6.576 -1.245 13.960 1.00 96.62 130 GLU A O 1
ATOM 990 N N . VAL A 1 131 ? -4.399 -1.338 13.440 1.00 95.94 131 VAL A N 1
ATOM 991 C CA . VAL A 1 131 ? -4.255 0.116 13.296 1.00 95.94 131 VAL A CA 1
ATOM 992 C C . VAL A 1 131 ? -5.109 0.629 12.139 1.00 95.94 131 VAL A C 1
ATOM 994 O O . VAL A 1 131 ? -5.827 1.605 12.325 1.00 95.94 131 VAL A O 1
ATOM 997 N N . LEU A 1 132 ? -5.106 -0.038 10.980 1.00 94.75 132 LEU A N 1
ATOM 998 C CA . LEU A 1 132 ? -5.956 0.333 9.841 1.00 94.75 132 LEU A CA 1
ATOM 999 C C . LEU A 1 132 ? -7.448 0.230 10.180 1.00 94.75 132 LEU A C 1
ATOM 1001 O O . LEU A 1 132 ? -8.219 1.127 9.850 1.00 94.75 132 LEU A O 1
ATOM 1005 N N . ARG A 1 133 ? -7.849 -0.807 10.927 1.00 93.06 133 ARG A N 1
ATOM 1006 C CA . ARG A 1 133 ? -9.217 -0.945 11.445 1.00 93.06 133 ARG A CA 1
ATOM 1007 C C . ARG A 1 133 ? -9.607 0.209 12.371 1.00 93.06 133 ARG A C 1
ATOM 1009 O O . ARG A 1 133 ? -10.777 0.544 12.450 1.00 93.06 133 ARG A O 1
ATOM 1016 N N . LEU A 1 134 ? -8.677 0.798 13.118 1.00 90.44 134 LEU A N 1
ATOM 1017 C CA . LEU A 1 134 ? -8.971 1.947 13.981 1.00 90.44 134 LEU A CA 1
ATOM 1018 C C . LEU A 1 134 ? -8.934 3.272 13.203 1.00 90.44 134 LEU A C 1
ATOM 1020 O O . LEU A 1 134 ? -9.747 4.162 13.454 1.00 90.44 134 LEU A O 1
ATOM 1024 N N . LEU A 1 135 ? -8.027 3.384 12.235 1.00 87.69 135 LEU A N 1
ATOM 1025 C CA . LEU A 1 135 ? -7.731 4.579 11.450 1.00 87.69 135 LEU A CA 1
ATOM 1026 C C . LEU A 1 135 ? -8.624 4.708 10.207 1.00 87.69 135 LEU A C 1
ATOM 1028 O O . LEU A 1 135 ? -8.128 5.151 9.183 1.00 87.69 135 LEU A O 1
ATOM 1032 N N . HIS A 1 136 ? -9.915 4.350 10.270 1.00 71.12 136 HIS A N 1
ATOM 1033 C CA . HIS A 1 136 ? -10.837 4.269 9.113 1.00 71.12 136 HIS A CA 1
ATOM 1034 C C . HIS A 1 136 ? -10.659 5.376 8.038 1.00 71.12 136 HIS A C 1
ATOM 1036 O O . HIS A 1 136 ? -10.865 5.126 6.857 1.00 71.12 136 HIS A O 1
ATOM 1042 N N . SER A 1 137 ? -10.221 6.582 8.416 1.00 67.25 137 SER A N 1
ATOM 1043 C CA . SER A 1 137 ? -9.663 7.622 7.538 1.00 67.25 137 SER A CA 1
ATOM 1044 C C . SER A 1 137 ? -8.269 7.292 6.961 1.00 67.25 137 SER A C 1
ATOM 1046 O O . SER A 1 137 ? -7.242 7.796 7.430 1.00 67.25 137 SER A O 1
ATOM 1048 N N . CYS A 1 138 ? -8.204 6.486 5.904 1.00 65.00 138 CYS A N 1
ATOM 1049 C CA . CYS A 1 138 ? -6.922 6.125 5.282 1.00 65.00 138 CYS A CA 1
ATOM 1050 C C . CYS A 1 138 ? -6.449 7.087 4.173 1.00 65.00 138 CYS A C 1
ATOM 1052 O O . CYS A 1 138 ? -5.370 6.915 3.603 1.00 65.00 138 CYS A O 1
ATOM 1054 N N . SER A 1 139 ? -7.203 8.161 3.925 1.00 68.75 139 SER A N 1
ATOM 1055 C CA . SER A 1 139 ? -6.819 9.243 3.007 1.00 68.75 139 SER A CA 1
ATOM 1056 C C . SER A 1 139 ? -5.609 10.053 3.503 1.00 68.75 139 SER A C 1
ATOM 1058 O O . SER A 1 139 ? -4.928 10.699 2.704 1.00 68.75 139 SER A O 1
ATOM 1060 N N . LEU A 1 140 ? -5.288 9.979 4.800 1.00 86.19 140 LEU A N 1
ATOM 1061 C CA . LEU A 1 140 ? -4.106 10.600 5.404 1.00 86.19 140 LEU A CA 1
ATOM 1062 C C . LEU A 1 140 ? -2.800 9.922 4.957 1.00 86.19 140 LEU A C 1
ATOM 1064 O O . LEU A 1 140 ? -2.752 8.711 4.747 1.00 86.19 140 LEU A O 1
ATOM 1068 N N . ALA A 1 141 ? -1.704 10.689 4.920 1.00 90.44 141 ALA A N 1
ATOM 1069 C CA . ALA A 1 141 ? -0.354 10.175 4.651 1.00 90.44 141 ALA A CA 1
ATOM 1070 C C . ALA A 1 141 ? 0.027 8.994 5.552 1.00 90.44 141 ALA A C 1
ATOM 1072 O O . ALA A 1 141 ? 0.547 7.995 5.069 1.00 90.44 141 ALA A O 1
ATOM 1073 N N . ALA A 1 142 ? -0.304 9.058 6.844 1.00 91.31 142 ALA A N 1
ATOM 1074 C CA . ALA A 1 142 ? -0.047 7.957 7.768 1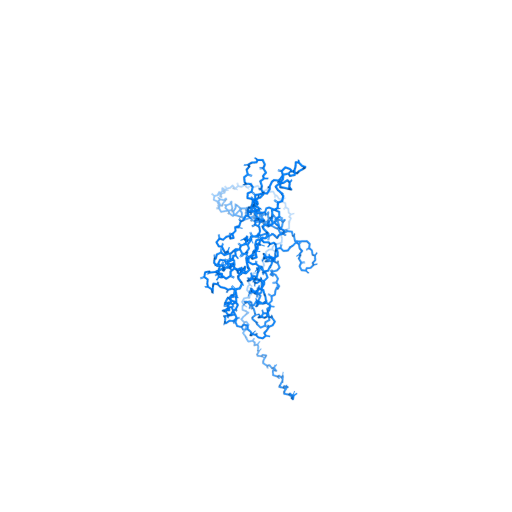.00 91.31 142 ALA A CA 1
ATOM 1075 C C . ALA A 1 142 ? -0.813 6.674 7.391 1.00 91.31 142 ALA A C 1
ATOM 1077 O O . ALA A 1 142 ? -0.236 5.590 7.424 1.00 91.31 142 ALA A O 1
ATOM 1078 N N . GLY A 1 143 ? -2.085 6.794 6.993 1.00 93.25 143 GLY A N 1
ATOM 1079 C CA . GLY A 1 143 ? -2.903 5.654 6.573 1.00 93.25 143 GLY A CA 1
ATOM 1080 C C . GLY A 1 143 ? -2.370 4.997 5.304 1.00 93.25 143 GLY A C 1
ATOM 1081 O O . GLY A 1 143 ? -2.232 3.777 5.251 1.00 93.25 143 GLY A O 1
ATOM 1082 N N . GLU A 1 144 ? -1.979 5.804 4.318 1.00 93.81 144 GLU A N 1
ATOM 1083 C CA . GLU A 1 144 ? -1.322 5.321 3.101 1.00 93.81 144 GLU A CA 1
ATOM 1084 C C . GLU A 1 144 ? -0.002 4.597 3.407 1.00 93.81 144 GLU A C 1
ATOM 1086 O O . GLU A 1 144 ? 0.220 3.499 2.895 1.00 93.81 144 GLU A O 1
ATOM 1091 N N . THR A 1 145 ? 0.851 5.158 4.271 1.00 94.94 145 THR A N 1
ATOM 1092 C CA . THR A 1 145 ? 2.108 4.511 4.684 1.00 94.94 145 THR A CA 1
ATOM 1093 C C . THR A 1 145 ? 1.850 3.148 5.320 1.00 94.94 145 THR A C 1
ATOM 1095 O O . THR A 1 145 ? 2.522 2.178 4.979 1.00 94.94 145 THR A O 1
ATOM 1098 N N . LEU A 1 146 ? 0.852 3.044 6.203 1.00 95.94 146 LEU A N 1
ATOM 1099 C CA . LEU A 1 146 ? 0.477 1.779 6.838 1.00 95.94 146 LEU A CA 1
ATOM 1100 C C . LEU A 1 146 ? -0.043 0.758 5.817 1.00 95.94 146 LEU A C 1
ATOM 1102 O O . LEU A 1 146 ? 0.359 -0.402 5.871 1.00 95.94 146 LEU A O 1
ATOM 1106 N N . CYS A 1 147 ? -0.874 1.185 4.859 1.00 96.19 147 CYS A N 1
ATOM 1107 C CA . CYS A 1 147 ? -1.353 0.320 3.773 1.00 96.19 147 CYS A CA 1
ATOM 1108 C C . CYS A 1 147 ? -0.185 -0.223 2.937 1.00 96.19 147 CYS A C 1
ATOM 1110 O O . CYS A 1 147 ? -0.122 -1.417 2.651 1.00 96.19 147 CYS A O 1
ATOM 1112 N N . ARG A 1 148 ? 0.784 0.631 2.590 1.00 96.25 148 ARG A N 1
ATOM 1113 C CA . ARG A 1 148 ? 2.002 0.210 1.879 1.00 96.25 148 ARG A CA 1
ATOM 1114 C C . ARG A 1 148 ? 2.845 -0.753 2.704 1.00 96.25 148 ARG A C 1
ATOM 1116 O O . ARG A 1 148 ? 3.390 -1.694 2.141 1.00 96.25 148 ARG A O 1
ATOM 1123 N N . TRP A 1 149 ? 2.918 -0.565 4.019 1.00 97.06 149 TRP A N 1
ATOM 1124 C CA . TRP A 1 149 ? 3.634 -1.474 4.918 1.00 97.06 149 TRP A CA 1
ATOM 1125 C C . TRP A 1 149 ? 2.982 -2.857 5.019 1.00 97.06 149 TRP A C 1
ATOM 1127 O O . TRP A 1 149 ? 3.695 -3.860 5.077 1.00 97.06 149 TRP A O 1
ATOM 1137 N N . VAL A 1 150 ? 1.646 -2.930 4.983 1.00 97.94 150 VAL A N 1
ATOM 1138 C CA . VAL A 1 150 ? 0.920 -4.206 4.858 1.00 97.94 150 VAL A CA 1
ATOM 1139 C C . VAL A 1 150 ? 1.341 -4.914 3.571 1.00 97.94 150 VAL A C 1
ATOM 1141 O O . VAL A 1 150 ? 1.878 -6.017 3.638 1.00 97.94 150 VAL A O 1
ATOM 1144 N N . ILE A 1 151 ? 1.237 -4.235 2.425 1.00 97.88 151 ILE A N 1
ATOM 1145 C CA . ILE A 1 151 ? 1.593 -4.794 1.110 1.00 97.88 151 ILE A CA 1
ATOM 1146 C C . ILE A 1 151 ? 3.068 -5.228 1.063 1.00 97.88 151 ILE A C 1
ATOM 1148 O O . ILE A 1 151 ? 3.390 -6.310 0.582 1.00 97.88 151 ILE A O 1
ATOM 1152 N N . GLN A 1 152 ? 3.991 -4.420 1.593 1.00 97.31 152 GLN A N 1
ATOM 1153 C CA . GLN A 1 152 ? 5.411 -4.781 1.673 1.00 97.31 152 GLN A CA 1
ATOM 1154 C C . GLN A 1 152 ? 5.648 -6.035 2.513 1.00 97.31 152 GLN A C 1
ATOM 1156 O O . GLN A 1 152 ? 6.451 -6.882 2.127 1.00 97.31 152 GLN A O 1
ATOM 1161 N N . THR A 1 153 ? 4.958 -6.155 3.649 1.00 98.12 153 THR A N 1
ATOM 1162 C CA . THR A 1 153 ? 5.049 -7.337 4.515 1.00 98.12 153 THR A CA 1
ATOM 1163 C C . THR A 1 153 ? 4.564 -8.581 3.778 1.00 98.12 153 THR A C 1
ATOM 1165 O O . THR A 1 153 ? 5.215 -9.622 3.837 1.00 98.12 153 THR A O 1
ATOM 1168 N N . GLU A 1 154 ? 3.455 -8.469 3.049 1.00 98.38 154 GLU A N 1
ATOM 1169 C CA . GLU A 1 154 ? 2.884 -9.559 2.257 1.00 98.38 154 GLU A CA 1
ATOM 1170 C C . GLU A 1 154 ? 3.823 -9.998 1.130 1.00 98.38 154 GLU A C 1
ATOM 1172 O O . GLU A 1 154 ? 4.128 -11.184 1.029 1.00 98.38 154 GLU A O 1
ATOM 1177 N N . LEU A 1 155 ? 4.367 -9.053 0.356 1.00 98.19 155 LEU A N 1
ATOM 1178 C CA . LEU A 1 155 ? 5.324 -9.330 -0.723 1.00 98.19 155 LEU A CA 1
ATOM 1179 C C . LEU A 1 155 ? 6.637 -9.936 -0.205 1.00 98.19 155 LEU A C 1
ATOM 1181 O O . LEU A 1 155 ? 7.212 -10.824 -0.836 1.00 98.19 155 LEU A O 1
ATOM 1185 N N . ALA A 1 156 ? 7.131 -9.472 0.946 1.00 98.00 156 ALA A N 1
ATOM 1186 C CA . ALA A 1 156 ? 8.329 -10.030 1.568 1.00 98.00 156 ALA A CA 1
ATOM 1187 C C . ALA A 1 156 ? 8.097 -11.479 2.022 1.00 98.00 156 ALA A C 1
ATOM 1189 O O . ALA A 1 156 ? 8.966 -12.335 1.845 1.00 98.00 156 ALA A O 1
ATOM 1190 N N . VAL A 1 157 ? 6.919 -11.754 2.590 1.00 98.31 157 VAL A N 1
ATOM 1191 C CA . VAL A 1 157 ? 6.496 -13.090 3.026 1.00 98.31 157 VAL A CA 1
ATOM 1192 C C . VAL A 1 157 ? 6.262 -14.025 1.842 1.00 98.31 157 VAL A C 1
ATOM 1194 O O . VAL A 1 157 ? 6.653 -15.185 1.916 1.00 98.31 157 VAL A O 1
ATOM 1197 N N . GLU A 1 158 ? 5.683 -13.537 0.745 1.00 98.06 158 GLU A N 1
ATOM 1198 C CA . GLU A 1 158 ? 5.443 -14.325 -0.468 1.00 98.06 158 GLU A CA 1
ATOM 1199 C C . GLU A 1 158 ? 6.747 -14.896 -1.045 1.00 98.06 158 GLU A C 1
ATOM 1201 O O . GLU A 1 158 ? 6.789 -16.048 -1.475 1.00 98.06 158 GLU A O 1
ATOM 1206 N N . ARG A 1 159 ? 7.842 -14.124 -0.990 1.00 97.44 159 ARG A N 1
ATOM 1207 C CA . ARG A 1 159 ? 9.175 -14.591 -1.408 1.00 97.44 159 ARG A CA 1
ATOM 1208 C C . ARG A 1 159 ? 9.701 -15.718 -0.523 1.00 97.44 159 ARG A C 1
ATOM 1210 O O . ARG A 1 159 ? 10.337 -16.645 -1.019 1.00 97.44 159 ARG A O 1
ATOM 1217 N N . SER A 1 160 ? 9.503 -15.603 0.788 1.00 96.81 160 SER A N 1
ATOM 1218 C CA . SER A 1 160 ? 10.012 -16.550 1.781 1.00 96.81 160 SER A CA 1
ATOM 1219 C C . SER A 1 160 ? 9.252 -16.399 3.107 1.00 96.81 160 SER A C 1
ATOM 1221 O O . SER A 1 160 ? 9.549 -15.496 3.895 1.00 96.81 160 SER A O 1
ATOM 1223 N N . PRO A 1 161 ? 8.304 -17.304 3.418 1.00 97.25 161 PRO A N 1
ATOM 1224 C CA . PRO A 1 161 ? 7.497 -17.201 4.636 1.00 97.25 161 PRO A CA 1
ATOM 1225 C C . PRO A 1 161 ? 8.298 -17.352 5.936 1.00 97.25 161 PRO A C 1
ATOM 1227 O O . PRO A 1 161 ? 7.943 -16.774 6.963 1.00 97.25 161 PRO A O 1
ATOM 1230 N N . SER A 1 162 ? 9.384 -18.133 5.914 1.00 96.38 162 SER A N 1
ATOM 1231 C CA . SER A 1 162 ? 10.248 -18.361 7.082 1.00 96.38 162 SER A CA 1
ATOM 1232 C C . SER A 1 162 ? 11.248 -17.234 7.322 1.00 96.38 162 SER A C 1
ATOM 1234 O O . SER A 1 162 ? 11.673 -17.025 8.456 1.00 96.38 162 SER A O 1
ATOM 1236 N N . MET A 1 163 ? 11.649 -16.535 6.260 1.00 96.56 163 MET A N 1
ATOM 1237 C CA . MET A 1 163 ? 12.627 -15.453 6.312 1.00 96.56 163 MET A CA 1
ATOM 1238 C C . MET A 1 163 ? 12.236 -14.380 5.291 1.00 96.56 163 MET A C 1
ATOM 1240 O O . MET A 1 163 ? 12.780 -14.384 4.185 1.00 96.56 163 MET A O 1
ATOM 1244 N N . PRO A 1 164 ? 11.273 -13.505 5.631 1.00 96.88 164 PRO A N 1
ATOM 1245 C CA . PRO A 1 164 ? 10.785 -12.492 4.703 1.00 96.88 164 PRO A CA 1
ATOM 1246 C C . PRO A 1 164 ? 11.897 -11.546 4.260 1.00 96.88 164 PRO A C 1
ATOM 1248 O O . PRO A 1 164 ? 12.637 -11.022 5.095 1.00 96.88 164 PRO A O 1
ATOM 1251 N N . ASP A 1 165 ? 11.993 -11.320 2.951 1.00 96.06 165 ASP A N 1
ATOM 1252 C CA . ASP A 1 165 ? 13.023 -10.473 2.348 1.00 96.06 165 ASP A CA 1
ATOM 1253 C C . ASP A 1 165 ? 12.425 -9.181 1.782 1.00 96.06 165 ASP A C 1
ATOM 1255 O O . ASP A 1 165 ? 11.710 -9.184 0.775 1.00 96.06 165 ASP A O 1
ATOM 1259 N N . TYR A 1 166 ? 12.776 -8.063 2.420 1.00 95.62 166 TYR A N 1
ATOM 1260 C CA . TYR A 1 166 ? 12.328 -6.716 2.062 1.00 95.62 166 TYR A CA 1
ATOM 1261 C C . TYR A 1 166 ? 13.220 -6.028 1.020 1.00 95.62 166 TYR A C 1
ATOM 1263 O O . TYR A 1 166 ? 12.948 -4.892 0.627 1.00 95.62 166 TYR A O 1
ATOM 1271 N N . SER A 1 167 ? 14.280 -6.692 0.554 1.00 94.50 167 SER A N 1
ATOM 1272 C CA . SER A 1 167 ? 15.222 -6.120 -0.407 1.00 94.50 167 SER A CA 1
ATOM 1273 C C . SER A 1 167 ? 14.506 -5.688 -1.691 1.00 94.50 167 SER A C 1
ATOM 1275 O O . SER A 1 167 ? 13.807 -6.476 -2.335 1.00 94.50 167 SER A O 1
ATOM 1277 N N . GLY A 1 168 ? 14.651 -4.416 -2.065 1.00 90.88 168 GLY A N 1
ATOM 1278 C CA . GLY A 1 168 ? 14.023 -3.843 -3.260 1.00 90.88 168 GLY A CA 1
ATOM 1279 C C . GLY A 1 168 ? 12.513 -3.594 -3.156 1.00 90.88 168 GLY A C 1
ATOM 1280 O O . GLY A 1 168 ? 11.888 -3.283 -4.169 1.00 90.88 168 GLY A O 1
ATOM 1281 N N . LEU A 1 169 ? 11.898 -3.756 -1.976 1.00 93.56 169 LEU A N 1
ATOM 1282 C CA . LEU A 1 169 ? 10.492 -3.388 -1.748 1.00 93.56 169 LEU A CA 1
ATOM 1283 C C . LEU A 1 169 ? 10.321 -1.930 -1.312 1.00 93.56 169 LEU A C 1
ATOM 1285 O O . LEU A 1 169 ? 9.194 -1.454 -1.212 1.00 93.56 169 LEU A O 1
ATOM 1289 N N . ASP A 1 170 ? 11.408 -1.197 -1.094 1.00 90.12 170 ASP A N 1
ATOM 1290 C CA . ASP A 1 170 ? 11.438 0.230 -0.760 1.00 90.12 170 ASP A CA 1
ATOM 1291 C C . ASP A 1 170 ? 10.696 1.099 -1.785 1.00 90.12 170 ASP A C 1
ATOM 1293 O O . ASP A 1 170 ? 10.044 2.076 -1.416 1.00 90.12 170 ASP A O 1
ATOM 1297 N N . ILE A 1 171 ? 10.667 0.674 -3.051 1.00 88.88 171 ILE A N 1
ATOM 1298 C CA . ILE A 1 171 ? 9.865 1.315 -4.099 1.00 88.88 171 ILE A CA 1
ATOM 1299 C C . ILE A 1 171 ? 8.360 1.346 -3.780 1.00 88.88 171 ILE A C 1
ATOM 1301 O O . ILE A 1 171 ? 7.665 2.283 -4.170 1.00 88.88 171 ILE A O 1
ATOM 1305 N N . VAL A 1 172 ? 7.854 0.362 -3.030 1.00 92.12 172 VAL A N 1
ATOM 1306 C CA . VAL A 1 172 ? 6.441 0.286 -2.629 1.00 92.12 172 VAL A CA 1
ATOM 1307 C C . VAL A 1 172 ? 6.121 1.321 -1.549 1.00 92.12 172 VAL A C 1
ATOM 1309 O O . VAL A 1 172 ? 5.011 1.848 -1.533 1.00 92.12 172 VAL A O 1
ATOM 1312 N N . ALA A 1 173 ? 7.078 1.680 -0.683 1.00 89.50 173 ALA A N 1
ATOM 1313 C CA . ALA A 1 173 ? 6.847 2.646 0.396 1.00 89.50 173 ALA A CA 1
ATOM 1314 C C . ALA A 1 173 ? 6.601 4.067 -0.129 1.00 89.50 173 ALA A C 1
ATOM 1316 O O . ALA A 1 173 ? 5.932 4.851 0.539 1.00 89.50 173 ALA A O 1
ATOM 1317 N N . GLY A 1 174 ? 7.126 4.406 -1.312 1.00 87.38 174 GLY A N 1
ATOM 1318 C CA . GLY A 1 174 ? 6.993 5.749 -1.884 1.00 87.38 174 GLY A CA 1
ATOM 1319 C C . GLY A 1 174 ? 7.648 6.844 -1.032 1.00 87.38 174 GLY A C 1
ATOM 1320 O O . GLY A 1 174 ? 7.261 8.009 -1.134 1.00 87.38 174 GLY A O 1
ATOM 1321 N N . THR A 1 175 ? 8.608 6.479 -0.173 1.00 87.75 175 THR A N 1
ATOM 1322 C CA . THR A 1 175 ? 9.295 7.401 0.736 1.00 87.75 175 THR A CA 1
ATOM 1323 C C . THR A 1 175 ? 10.203 8.363 -0.019 1.00 87.75 175 THR A C 1
ATOM 1325 O O . THR A 1 175 ? 10.792 8.035 -1.051 1.00 87.75 175 THR A O 1
ATOM 1328 N N . ALA A 1 176 ? 10.356 9.567 0.536 1.00 87.38 176 ALA A N 1
ATOM 1329 C CA . ALA A 1 176 ? 11.261 10.583 0.003 1.00 87.38 176 ALA A CA 1
ATOM 1330 C C . ALA A 1 176 ? 12.742 10.179 0.108 1.00 87.38 176 ALA A C 1
ATOM 1332 O O . ALA A 1 176 ? 13.577 10.735 -0.602 1.00 87.38 176 ALA A O 1
ATOM 1333 N N . THR A 1 177 ? 13.072 9.213 0.966 1.00 88.88 177 THR A N 1
ATOM 1334 C CA . THR A 1 177 ? 14.422 8.676 1.148 1.00 88.88 177 THR A CA 1
ATOM 1335 C C . THR A 1 177 ? 14.459 7.176 0.879 1.00 88.88 177 THR A C 1
ATOM 1337 O O . THR A 1 177 ? 13.506 6.447 1.164 1.00 88.88 177 THR A O 1
ATOM 1340 N N . LEU A 1 178 ? 15.576 6.731 0.315 1.00 86.94 178 LEU A N 1
ATOM 1341 C CA . LEU A 1 178 ? 15.925 5.333 0.108 1.00 86.94 178 LEU A CA 1
ATOM 1342 C C . LEU A 1 178 ? 16.526 4.732 1.395 1.00 86.94 178 LEU A C 1
ATOM 1344 O O . LEU A 1 178 ? 16.953 5.481 2.280 1.00 86.94 178 LEU A O 1
ATOM 1348 N N . PRO A 1 179 ? 16.614 3.392 1.505 1.00 83.31 179 PRO A N 1
ATOM 1349 C CA . PRO A 1 179 ? 17.181 2.720 2.681 1.00 83.31 179 PRO A CA 1
ATOM 1350 C C . PRO A 1 179 ? 18.639 3.091 2.982 1.00 83.31 179 PRO A C 1
ATOM 1352 O O . PRO A 1 179 ? 19.080 3.004 4.122 1.00 83.31 179 PRO A O 1
ATOM 1355 N N . ASP A 1 180 ? 19.387 3.520 1.965 1.00 88.69 180 ASP A N 1
ATOM 1356 C CA . ASP A 1 180 ? 20.769 3.992 2.088 1.00 88.69 180 ASP A CA 1
ATOM 1357 C C . ASP A 1 180 ? 20.881 5.483 2.462 1.00 88.69 180 ASP A C 1
ATOM 1359 O O . ASP A 1 180 ? 21.977 6.041 2.486 1.00 88.69 180 ASP A O 1
ATOM 1363 N N . GLY A 1 181 ? 19.751 6.140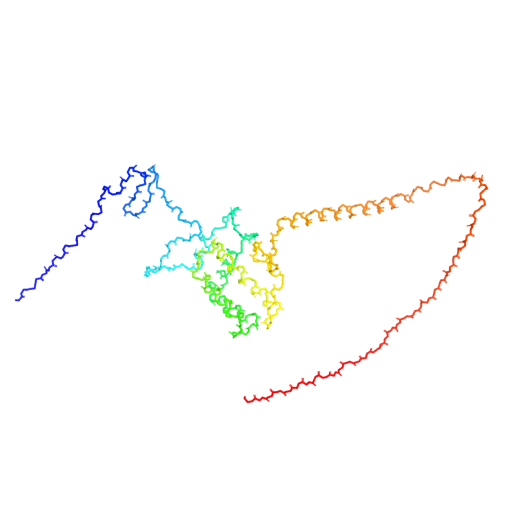 2.742 1.00 89.81 181 GLY A N 1
ATOM 1364 C CA . GLY A 1 181 ? 19.675 7.549 3.117 1.00 89.81 181 GLY A CA 1
ATOM 1365 C C . GLY A 1 181 ? 19.702 8.525 1.940 1.00 89.81 181 GLY A C 1
ATOM 1366 O O . GLY A 1 181 ? 19.604 9.733 2.158 1.00 89.81 181 GLY A O 1
ATOM 1367 N N . ARG A 1 182 ? 19.808 8.056 0.689 1.00 89.50 182 ARG A N 1
ATOM 1368 C CA . ARG A 1 182 ? 19.742 8.942 -0.483 1.00 89.50 182 ARG A CA 1
ATOM 1369 C C . ARG A 1 182 ? 18.318 9.434 -0.722 1.00 89.50 182 ARG A C 1
ATOM 1371 O O . ARG A 1 182 ? 17.348 8.758 -0.395 1.00 89.50 182 ARG A O 1
ATOM 1378 N N . ALA A 1 183 ? 18.185 10.603 -1.343 1.00 89.31 183 ALA A N 1
ATOM 1379 C CA . ALA A 1 183 ? 16.888 11.094 -1.793 1.00 89.31 183 ALA A CA 1
ATOM 1380 C C . ALA A 1 183 ? 16.325 10.195 -2.904 1.00 89.31 183 ALA A C 1
ATOM 1382 O O . ALA A 1 183 ? 17.032 9.824 -3.844 1.00 89.31 183 ALA A O 1
ATOM 1383 N N . SER A 1 184 ? 15.039 9.876 -2.806 1.00 86.69 184 SER A N 1
ATOM 1384 C CA . SER A 1 184 ? 14.296 9.189 -3.851 1.00 86.69 184 SER A CA 1
ATOM 1385 C C . SER A 1 184 ? 14.044 10.152 -5.007 1.00 86.69 184 SER A C 1
ATOM 1387 O O . SER A 1 184 ? 13.449 11.217 -4.845 1.00 86.69 184 SER A O 1
ATOM 1389 N N . THR A 1 185 ? 14.510 9.781 -6.195 1.00 87.38 185 THR A N 1
ATOM 1390 C CA . THR A 1 185 ? 14.393 10.583 -7.418 1.00 87.38 185 THR A CA 1
ATOM 1391 C C . THR A 1 185 ? 13.527 9.873 -8.462 1.00 87.38 185 THR A C 1
ATOM 1393 O O . THR A 1 185 ? 13.864 9.839 -9.642 1.00 87.38 185 THR A O 1
ATOM 1396 N N . SER A 1 186 ? 12.389 9.300 -8.047 1.00 85.19 186 SER A N 1
ATOM 1397 C CA . SER A 1 186 ? 11.506 8.482 -8.903 1.00 85.19 186 SER A CA 1
ATOM 1398 C C . SER A 1 186 ? 11.130 9.161 -10.225 1.00 85.19 186 SER A C 1
ATOM 1400 O O . SER A 1 186 ? 11.388 8.600 -11.285 1.00 85.19 186 SER A O 1
ATOM 1402 N N . LYS A 1 187 ? 10.644 10.408 -10.184 1.00 84.81 187 LYS A N 1
ATOM 1403 C CA . LYS A 1 187 ? 10.293 11.192 -11.387 1.00 84.81 187 LYS A CA 1
ATOM 1404 C C . LYS A 1 187 ? 11.482 11.391 -12.334 1.00 84.81 187 LYS A C 1
ATOM 1406 O O . LYS A 1 187 ? 11.334 11.352 -13.553 1.00 84.81 187 LYS A O 1
ATOM 1411 N N . PHE A 1 188 ? 12.676 11.605 -11.782 1.00 86.75 188 PHE A N 1
ATOM 1412 C CA . PHE A 1 188 ? 13.892 11.730 -12.585 1.00 86.75 188 PHE A CA 1
ATOM 1413 C C . PHE A 1 188 ? 14.290 10.382 -13.192 1.00 86.75 188 PHE A C 1
ATOM 1415 O O . PHE A 1 188 ? 14.620 10.325 -14.372 1.00 86.75 188 PHE A O 1
ATOM 1422 N N . ASN A 1 189 ? 14.201 9.293 -12.427 1.00 87.38 189 ASN A N 1
ATOM 1423 C CA . ASN A 1 189 ? 14.477 7.947 -12.921 1.00 87.38 189 ASN A CA 1
ATOM 1424 C C . ASN A 1 189 ? 13.502 7.545 -14.035 1.00 87.38 189 ASN A C 1
ATOM 1426 O O . ASN A 1 189 ? 13.948 7.031 -15.054 1.00 87.38 189 ASN A O 1
ATOM 1430 N N . GLU A 1 190 ? 12.209 7.853 -13.908 1.00 89.00 190 GLU A N 1
ATOM 1431 C CA . GLU A 1 190 ? 11.215 7.668 -14.974 1.00 89.00 190 GLU A CA 1
ATOM 1432 C C . GLU A 1 190 ? 11.603 8.426 -16.246 1.00 89.00 190 GLU A C 1
ATOM 1434 O O . GLU A 1 190 ? 11.598 7.858 -17.341 1.00 89.00 190 GLU A O 1
ATOM 1439 N N . TRP A 1 191 ? 12.010 9.691 -16.108 1.00 93.62 191 TRP A N 1
ATOM 1440 C CA . TRP A 1 191 ? 12.490 10.496 -17.229 1.00 93.62 191 TRP A CA 1
ATOM 1441 C C . TRP A 1 191 ? 13.757 9.907 -17.874 1.00 93.62 191 TRP A C 1
ATOM 1443 O O . TRP A 1 191 ? 13.821 9.781 -19.101 1.00 93.62 191 TRP A O 1
ATOM 1453 N N . VAL A 1 192 ? 14.745 9.484 -17.075 1.00 93.00 192 VAL A N 1
ATOM 1454 C CA . VAL A 1 192 ? 15.968 8.827 -17.571 1.00 93.00 192 VAL A CA 1
ATOM 1455 C C . VAL A 1 192 ? 15.616 7.530 -18.300 1.00 93.00 192 VAL A C 1
ATOM 1457 O O . VAL A 1 192 ? 16.079 7.310 -19.421 1.00 93.00 192 VAL A O 1
ATOM 1460 N N . SER A 1 193 ? 14.767 6.684 -17.716 1.00 93.88 193 SER A N 1
ATOM 1461 C CA . SER A 1 193 ? 14.311 5.433 -18.324 1.00 93.88 193 SER A CA 1
ATOM 1462 C C . SER A 1 193 ? 13.559 5.674 -19.632 1.00 93.88 193 SER A C 1
ATOM 1464 O O . SER A 1 193 ? 13.803 4.962 -20.609 1.00 93.88 193 SER A O 1
ATOM 1466 N N . ALA A 1 194 ? 12.707 6.701 -19.702 1.00 95.06 194 ALA A N 1
ATOM 1467 C CA . ALA A 1 194 ? 12.030 7.096 -20.934 1.00 95.06 194 ALA A CA 1
ATOM 1468 C C . ALA A 1 194 ? 13.037 7.496 -22.030 1.00 95.06 194 ALA A C 1
ATOM 1470 O O . ALA A 1 194 ? 12.933 7.016 -23.161 1.00 95.06 194 ALA A O 1
ATOM 1471 N N . ARG A 1 195 ? 14.072 8.281 -21.691 1.00 96.00 195 ARG A N 1
ATOM 1472 C CA . ARG A 1 195 ? 15.147 8.664 -22.628 1.00 96.00 195 ARG A CA 1
ATOM 1473 C C . ARG A 1 195 ? 16.013 7.490 -23.073 1.00 96.00 195 ARG A C 1
ATOM 1475 O O . ARG A 1 195 ? 16.390 7.411 -24.243 1.00 96.00 195 ARG A O 1
ATOM 1482 N N . LEU A 1 196 ? 16.318 6.552 -22.179 1.00 95.25 196 LEU A N 1
ATOM 1483 C CA . LEU A 1 196 ? 17.050 5.333 -22.533 1.00 95.25 196 LEU A CA 1
ATOM 1484 C C . LEU A 1 196 ? 16.231 4.439 -23.470 1.00 95.25 196 LEU A C 1
ATOM 1486 O O . LEU A 1 196 ? 16.774 3.913 -24.442 1.00 95.25 196 LEU A O 1
ATOM 1490 N N . LYS A 1 197 ? 14.921 4.315 -23.229 1.00 97.44 197 LYS A N 1
ATOM 1491 C CA . LYS A 1 197 ? 14.000 3.573 -24.099 1.00 97.44 197 LYS A CA 1
ATOM 1492 C C . LYS A 1 197 ? 13.904 4.200 -25.492 1.00 97.44 197 LYS A C 1
ATOM 1494 O O . LYS A 1 197 ? 13.947 3.478 -26.486 1.00 97.44 197 LYS A O 1
ATOM 1499 N N . GLU A 1 198 ? 13.833 5.527 -25.572 1.00 97.38 198 GLU A N 1
ATOM 1500 C CA . GLU A 1 198 ? 13.858 6.279 -26.832 1.00 97.38 198 GLU A CA 1
ATOM 1501 C C . GLU A 1 198 ? 15.149 6.004 -27.622 1.00 97.38 198 GLU A C 1
ATOM 1503 O O . GLU A 1 198 ? 15.090 5.585 -28.779 1.00 97.38 198 GLU A O 1
ATOM 1508 N N . ARG A 1 199 ? 16.321 6.122 -26.980 1.00 96.12 199 ARG A N 1
ATOM 1509 C CA . ARG A 1 199 ? 17.620 5.814 -27.608 1.00 96.12 199 ARG A CA 1
ATOM 1510 C C . ARG A 1 199 ? 17.723 4.364 -28.076 1.00 96.12 199 ARG A C 1
ATOM 1512 O O . ARG A 1 199 ? 18.182 4.110 -29.187 1.00 96.12 199 ARG A O 1
ATOM 1519 N N . ALA A 1 200 ? 17.266 3.414 -27.261 1.00 97.31 200 ALA A N 1
ATOM 1520 C CA . ALA A 1 200 ? 17.247 2.002 -27.633 1.00 97.31 200 ALA A CA 1
ATOM 1521 C C . ALA A 1 200 ? 16.350 1.745 -28.857 1.00 97.31 200 ALA A C 1
ATOM 1523 O O . ALA A 1 200 ? 16.702 0.941 -29.724 1.00 97.31 200 ALA A O 1
ATOM 1524 N N . SER A 1 201 ? 15.219 2.453 -28.962 1.00 97.69 201 SER A N 1
ATOM 1525 C CA . SER A 1 201 ? 14.342 2.403 -30.136 1.00 97.69 201 SER A CA 1
ATOM 1526 C C . SER A 1 201 ? 15.045 2.932 -31.389 1.00 97.69 201 SER A C 1
ATOM 1528 O O . SER A 1 201 ? 15.037 2.255 -32.419 1.00 97.69 201 SER A O 1
ATOM 1530 N N . ILE A 1 202 ? 15.736 4.074 -31.285 1.00 97.12 202 ILE A N 1
ATOM 1531 C CA . ILE A 1 202 ? 16.514 4.662 -32.388 1.00 97.12 202 ILE A CA 1
ATOM 1532 C C . ILE A 1 202 ? 17.591 3.684 -32.868 1.00 97.12 202 ILE A C 1
ATOM 1534 O O . ILE A 1 202 ? 17.677 3.398 -34.059 1.00 97.12 202 ILE A O 1
ATOM 1538 N N . TRP A 1 203 ? 18.370 3.090 -31.961 1.00 96.50 203 TRP A N 1
ATOM 1539 C CA . TRP A 1 203 ? 19.395 2.108 -32.334 1.00 96.50 203 TRP A CA 1
ATOM 1540 C C . TRP A 1 203 ? 18.815 0.855 -32.987 1.00 96.50 203 TRP A C 1
ATOM 1542 O O . TRP A 1 203 ? 19.406 0.305 -33.920 1.00 96.50 203 TRP A O 1
ATOM 1552 N N . LYS A 1 204 ? 17.646 0.395 -32.526 1.00 98.25 204 LYS A N 1
ATOM 1553 C CA . LYS A 1 204 ? 16.943 -0.725 -33.156 1.00 98.25 204 LYS A CA 1
ATOM 1554 C C . LYS A 1 204 ? 16.526 -0.372 -34.584 1.00 98.25 204 LYS A C 1
ATOM 1556 O O . LYS A 1 204 ? 16.740 -1.186 -35.483 1.00 98.25 204 LYS A O 1
ATOM 1561 N N . GLN A 1 205 ? 15.974 0.821 -34.796 1.00 97.50 205 GLN A N 1
ATOM 1562 C CA . GLN A 1 205 ? 15.592 1.312 -36.122 1.00 97.50 205 GLN A CA 1
ATOM 1563 C C . GLN A 1 205 ? 16.809 1.492 -37.032 1.00 97.50 205 GLN A C 1
ATOM 1565 O O . GLN A 1 205 ? 16.781 1.043 -38.172 1.00 97.50 205 GLN A O 1
ATOM 1570 N N . GLU A 1 206 ? 17.912 2.042 -36.526 1.00 97.25 206 GLU A N 1
ATOM 1571 C CA . GLU A 1 206 ? 19.149 2.199 -37.292 1.00 97.25 206 GLU A CA 1
ATOM 1572 C C . GLU A 1 206 ? 19.736 0.839 -37.705 1.00 97.25 206 GLU A C 1
ATOM 1574 O O . GLU A 1 206 ? 20.155 0.647 -38.851 1.00 97.25 206 GLU A O 1
ATOM 1579 N N . ARG A 1 207 ? 19.718 -0.148 -36.796 1.00 97.38 207 ARG A N 1
ATOM 1580 C CA . ARG A 1 207 ? 20.145 -1.521 -37.099 1.00 97.38 207 ARG A CA 1
ATOM 1581 C C . ARG A 1 207 ? 19.288 -2.140 -38.201 1.00 97.38 207 ARG A C 1
ATOM 1583 O O . ARG A 1 207 ? 19.845 -2.758 -39.107 1.00 97.38 207 ARG A O 1
ATOM 1590 N N . LEU A 1 208 ? 17.965 -1.983 -38.120 1.00 97.12 208 LEU A N 1
ATOM 1591 C CA . LEU A 1 208 ? 17.025 -2.472 -39.133 1.00 97.12 208 LEU A CA 1
ATOM 1592 C C . LEU A 1 208 ? 17.257 -1.779 -40.478 1.00 97.12 208 LEU A C 1
ATOM 1594 O O . LEU A 1 208 ? 17.449 -2.457 -41.481 1.00 97.12 208 LEU A O 1
ATOM 1598 N N . PHE A 1 209 ? 17.382 -0.452 -40.488 1.00 95.00 209 PHE A N 1
ATOM 1599 C CA . PHE A 1 209 ? 17.661 0.325 -41.695 1.00 95.00 209 PHE A CA 1
ATOM 1600 C C . PHE A 1 209 ? 18.971 -0.106 -42.373 1.00 95.00 209 PHE A C 1
ATOM 1602 O O . PHE A 1 209 ? 19.042 -0.280 -43.592 1.00 95.00 209 PHE A O 1
ATOM 1609 N N . ARG A 1 210 ? 20.022 -0.368 -41.586 1.00 94.50 210 ARG A N 1
ATOM 1610 C CA . ARG A 1 210 ? 21.304 -0.878 -42.098 1.00 94.50 210 ARG A CA 1
ATOM 1611 C C . ARG A 1 210 ? 21.175 -2.287 -42.690 1.00 94.50 210 ARG A C 1
ATOM 1613 O O . ARG A 1 210 ? 21.857 -2.594 -43.668 1.00 94.50 210 ARG A O 1
ATOM 1620 N N . GLN A 1 211 ? 20.327 -3.142 -42.118 1.00 94.56 211 GLN A N 1
ATOM 1621 C CA . GLN A 1 211 ? 20.035 -4.478 -42.652 1.0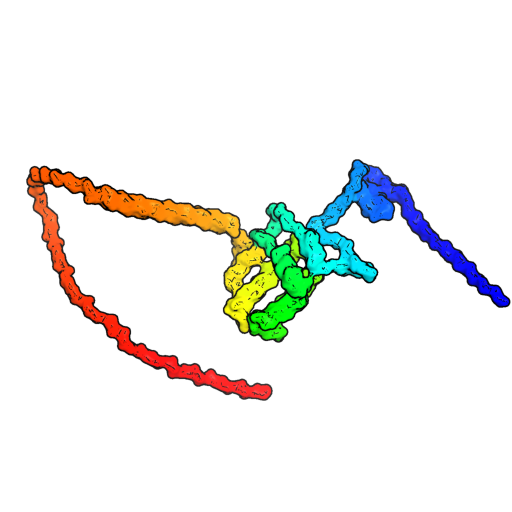0 94.56 211 GLN A CA 1
ATOM 1622 C C . GLN A 1 211 ? 19.217 -4.406 -43.949 1.00 94.56 211 GLN A C 1
ATOM 1624 O O . GLN A 1 211 ? 19.549 -5.091 -44.919 1.00 94.56 211 GLN A O 1
ATOM 1629 N N . GLU A 1 212 ? 18.217 -3.529 -44.014 1.00 93.62 212 GLU A N 1
ATOM 1630 C CA . GLU A 1 212 ? 17.418 -3.299 -45.220 1.00 93.62 212 GLU A CA 1
ATOM 1631 C C . GLU A 1 212 ? 18.271 -2.763 -46.371 1.00 93.62 212 GLU A C 1
ATOM 1633 O O . GLU A 1 212 ? 18.179 -3.268 -47.489 1.00 93.62 212 GLU A O 1
ATOM 1638 N N . ARG A 1 213 ? 19.174 -1.810 -46.101 1.00 91.38 213 ARG A N 1
ATOM 1639 C CA . ARG A 1 213 ? 20.081 -1.263 -47.121 1.00 91.38 213 ARG A CA 1
ATOM 1640 C C . ARG A 1 213 ? 21.026 -2.323 -47.690 1.00 91.38 213 ARG A C 1
ATOM 1642 O O . ARG A 1 213 ? 21.243 -2.344 -48.897 1.00 91.38 213 ARG A O 1
ATOM 1649 N N . LYS A 1 214 ? 21.546 -3.233 -46.858 1.00 87.69 214 LYS A N 1
ATOM 1650 C CA . LYS A 1 214 ? 22.371 -4.365 -47.327 1.00 87.69 214 LYS A CA 1
ATOM 1651 C C . LYS A 1 214 ? 21.575 -5.358 -48.171 1.00 87.69 214 LYS A C 1
ATOM 1653 O O . LYS A 1 214 ? 22.095 -5.874 -49.151 1.00 87.69 214 LYS A O 1
ATOM 1658 N N . THR A 1 215 ? 20.321 -5.605 -47.807 1.00 86.44 215 THR A N 1
ATOM 1659 C CA . THR A 1 215 ? 19.465 -6.574 -48.507 1.00 86.44 215 THR A CA 1
ATOM 1660 C C . THR A 1 215 ? 18.944 -6.013 -49.836 1.00 86.44 215 THR A C 1
ATOM 1662 O O . THR A 1 215 ? 18.853 -6.745 -50.816 1.00 86.44 215 THR A O 1
ATOM 1665 N N . ARG A 1 216 ? 18.651 -4.705 -49.905 1.00 78.00 216 ARG A N 1
ATOM 1666 C CA . ARG A 1 216 ? 18.181 -4.029 -51.130 1.00 78.00 216 ARG A CA 1
ATOM 1667 C C . ARG A 1 216 ? 19.318 -3.601 -52.062 1.00 78.00 216 ARG A C 1
ATOM 1669 O O . ARG A 1 216 ? 19.129 -3.605 -53.271 1.00 78.00 216 ARG A O 1
ATOM 1676 N N . GLY A 1 217 ? 20.495 -3.275 -51.527 1.00 63.28 217 GLY A N 1
ATOM 1677 C CA . GLY A 1 217 ? 21.662 -2.840 -52.307 1.00 63.28 217 GLY A CA 1
ATOM 1678 C C . GLY A 1 217 ? 22.437 -3.957 -53.017 1.00 63.28 217 GLY A C 1
ATOM 1679 O O . GLY A 1 217 ? 23.415 -3.667 -53.690 1.00 63.28 217 GLY A O 1
ATOM 1680 N N . GLY A 1 218 ? 22.033 -5.226 -52.878 1.00 57.97 218 GLY A N 1
ATOM 1681 C CA . GLY A 1 218 ? 22.743 -6.382 -53.444 1.00 57.97 218 GLY A CA 1
ATOM 1682 C C . GLY A 1 218 ? 22.327 -6.807 -54.858 1.00 57.97 218 GLY A C 1
ATOM 1683 O O . GLY A 1 218 ? 22.782 -7.849 -55.318 1.00 57.97 218 GLY A O 1
ATOM 1684 N N . LYS A 1 219 ? 21.452 -6.060 -55.548 1.00 56.53 219 LYS A N 1
ATOM 1685 C CA . LYS A 1 219 ? 20.948 -6.422 -56.890 1.00 56.53 219 LYS A CA 1
ATOM 1686 C C . LYS A 1 219 ? 21.242 -5.366 -57.965 1.00 56.53 219 LYS A C 1
ATOM 1688 O O . LYS A 1 219 ? 20.471 -5.212 -58.903 1.00 56.53 219 LYS A O 1
ATOM 1693 N N . GLY A 1 220 ? 22.355 -4.657 -57.800 1.00 57.44 220 GLY A N 1
ATOM 1694 C CA . GLY A 1 220 ? 22.981 -3.799 -58.808 1.00 57.44 220 GLY A CA 1
ATOM 1695 C C . GLY A 1 220 ? 24.453 -4.173 -58.925 1.00 57.44 220 GLY A C 1
ATOM 1696 O O . GLY A 1 220 ? 25.329 -3.395 -58.572 1.00 57.44 220 GLY A O 1
ATOM 1697 N N . LYS A 1 221 ? 24.706 -5.432 -59.297 1.00 51.97 221 LYS A N 1
ATOM 1698 C CA . LYS A 1 221 ? 25.983 -5.853 -59.861 1.00 51.97 221 LYS A CA 1
ATOM 1699 C C . LYS A 1 221 ? 25.968 -5.351 -61.306 1.00 51.97 221 LYS A C 1
ATOM 1701 O O . LYS A 1 221 ? 25.572 -6.097 -62.193 1.00 51.97 221 LYS A O 1
ATOM 1706 N N . ASP A 1 222 ? 26.283 -4.076 -61.493 1.00 51.25 222 ASP A N 1
ATOM 1707 C CA . ASP A 1 222 ? 26.776 -3.611 -62.781 1.00 51.25 222 ASP A CA 1
ATOM 1708 C C . ASP A 1 222 ? 28.245 -4.025 -62.820 1.00 51.25 222 ASP A C 1
ATOM 1710 O O . ASP A 1 222 ? 29.075 -3.522 -62.061 1.00 51.25 222 ASP A O 1
ATOM 1714 N N . ASP A 1 223 ? 28.509 -5.053 -63.625 1.00 50.50 223 ASP A N 1
ATOM 1715 C CA . ASP A 1 223 ? 29.834 -5.395 -64.122 1.00 50.50 223 ASP A CA 1
ATOM 1716 C C . ASP A 1 223 ? 30.378 -4.155 -64.858 1.00 50.50 223 ASP A C 1
ATOM 1718 O O . ASP A 1 223 ? 30.116 -3.947 -66.039 1.00 50.50 223 ASP A O 1
ATOM 1722 N N . ILE A 1 224 ? 31.075 -3.278 -64.135 1.00 54.00 224 ILE A N 1
ATOM 1723 C CA . ILE A 1 224 ? 32.027 -2.342 -64.728 1.00 54.00 224 ILE A CA 1
ATOM 1724 C C . ILE A 1 224 ? 33.384 -3.028 -64.609 1.00 54.00 224 ILE A C 1
ATOM 1726 O O . ILE A 1 224 ? 34.040 -2.993 -63.567 1.00 54.00 224 ILE A O 1
ATOM 1730 N N . ASP A 1 225 ? 33.729 -3.731 -65.686 1.00 50.59 225 ASP A N 1
ATOM 1731 C CA . ASP A 1 225 ? 35.107 -3.960 -66.101 1.00 50.59 225 ASP A CA 1
ATOM 1732 C C . ASP A 1 225 ? 35.770 -2.580 -66.247 1.00 50.59 225 ASP A C 1
ATOM 1734 O O . ASP A 1 225 ? 35.594 -1.907 -67.262 1.00 50.59 225 ASP A O 1
ATOM 1738 N N . ASP A 1 226 ? 36.471 -2.120 -65.210 1.00 50.47 226 ASP A N 1
ATOM 1739 C CA . ASP A 1 226 ? 37.447 -1.037 -65.342 1.00 50.47 226 ASP A CA 1
ATOM 1740 C C . ASP A 1 226 ? 38.839 -1.657 -65.248 1.00 50.47 226 ASP A C 1
ATOM 1742 O O . ASP A 1 226 ? 39.412 -1.887 -64.178 1.00 50.47 226 ASP A O 1
ATOM 1746 N N . ASP A 1 227 ? 39.287 -2.029 -66.439 1.00 55.66 227 ASP A N 1
ATOM 1747 C CA . ASP A 1 227 ? 40.622 -2.445 -66.819 1.00 55.66 227 ASP A CA 1
ATOM 1748 C C . ASP A 1 227 ? 41.557 -1.232 -66.676 1.00 55.66 227 ASP A C 1
ATOM 1750 O O . ASP A 1 227 ? 41.806 -0.491 -67.624 1.00 55.66 227 ASP A O 1
ATOM 1754 N N . SER A 1 228 ? 42.011 -0.970 -65.451 1.00 53.78 228 SER A N 1
ATOM 1755 C CA . SER A 1 228 ? 43.028 0.044 -65.169 1.00 53.78 228 SER A CA 1
ATOM 1756 C C . SER A 1 228 ? 44.224 -0.616 -64.490 1.00 53.78 228 SER A C 1
ATOM 1758 O O . SER A 1 228 ? 44.272 -0.809 -63.273 1.00 53.78 228 SER A O 1
ATOM 1760 N N . GLU A 1 229 ? 45.180 -0.991 -65.338 1.00 53.22 229 GLU A N 1
ATOM 1761 C CA . GLU A 1 229 ? 46.568 -1.289 -65.006 1.00 53.22 229 GLU A CA 1
ATOM 1762 C C . GLU A 1 229 ? 47.195 -0.076 -64.292 1.00 53.22 229 GLU A C 1
ATOM 1764 O O . GLU A 1 229 ? 47.415 0.966 -64.907 1.00 53.22 229 GLU A O 1
ATOM 1769 N N . ASP A 1 230 ? 47.502 -0.194 -62.998 1.00 52.44 230 ASP A N 1
ATOM 1770 C CA . ASP A 1 230 ? 48.511 0.663 -62.367 1.00 52.44 230 ASP A CA 1
ATOM 1771 C C . ASP A 1 230 ? 49.384 -0.165 -61.417 1.00 52.44 230 ASP A C 1
ATOM 1773 O O . ASP A 1 230 ? 48.947 -0.711 -60.395 1.00 52.44 230 ASP A O 1
ATOM 1777 N N . ASP A 1 231 ? 50.637 -0.301 -61.841 1.00 48.53 231 ASP A N 1
ATOM 1778 C CA . ASP A 1 231 ? 51.726 -1.038 -61.222 1.00 48.53 231 ASP A CA 1
ATOM 1779 C C . ASP A 1 231 ? 52.177 -0.365 -59.916 1.00 48.53 231 ASP A C 1
ATOM 1781 O O . ASP A 1 231 ? 53.022 0.530 -59.892 1.00 48.53 231 ASP A O 1
ATOM 1785 N N . GLY A 1 232 ? 51.662 -0.855 -58.789 1.00 46.94 232 GLY A N 1
ATOM 1786 C CA . GLY A 1 232 ? 52.148 -0.517 -57.450 1.00 46.94 232 GLY A CA 1
ATOM 1787 C C . GLY A 1 232 ? 52.644 -1.754 -56.690 1.00 46.94 232 GLY A C 1
ATOM 1788 O O . GLY A 1 232 ? 51.821 -2.532 -56.200 1.00 46.94 232 GLY A O 1
ATOM 1789 N N . PRO A 1 233 ? 53.966 -1.967 -56.529 1.00 51.31 233 PRO A N 1
ATOM 1790 C CA . PRO A 1 233 ? 54.508 -3.137 -55.847 1.00 51.31 233 PRO A CA 1
ATOM 1791 C C . PRO A 1 233 ? 54.449 -2.930 -54.328 1.00 51.31 233 PRO A C 1
ATOM 1793 O O . PRO A 1 233 ? 55.123 -2.060 -53.782 1.00 51.31 233 PRO A O 1
ATOM 1796 N N . GLY A 1 234 ? 53.654 -3.733 -53.615 1.00 46.75 234 GLY A N 1
ATOM 1797 C CA . GLY A 1 234 ? 53.449 -3.498 -52.182 1.00 46.75 234 GLY A CA 1
ATOM 1798 C C . GLY A 1 234 ? 52.812 -4.638 -51.397 1.00 46.75 234 GLY A C 1
ATOM 1799 O O . GLY A 1 234 ? 51.752 -4.474 -50.813 1.00 46.75 234 GLY A O 1
ATOM 1800 N N . ASP A 1 235 ? 53.502 -5.774 -51.364 1.00 47.25 235 ASP A N 1
ATOM 1801 C CA . ASP A 1 235 ? 53.481 -6.781 -50.292 1.00 47.25 235 ASP A CA 1
ATOM 1802 C C . ASP A 1 235 ? 52.144 -7.466 -49.938 1.00 47.25 235 ASP A C 1
ATOM 1804 O O . ASP A 1 235 ? 51.457 -7.236 -48.941 1.00 47.25 235 ASP A O 1
ATOM 1808 N N . SER A 1 236 ? 51.859 -8.471 -50.754 1.00 49.19 236 SER A N 1
ATOM 1809 C CA . SER A 1 236 ? 50.996 -9.600 -50.454 1.00 49.19 236 SER A CA 1
ATOM 1810 C C . SER A 1 236 ? 51.556 -10.510 -49.341 1.00 49.19 236 SER A C 1
ATOM 1812 O O . SER A 1 236 ? 52.426 -11.348 -49.597 1.00 49.19 236 SER A O 1
ATOM 1814 N N . ARG A 1 237 ? 50.928 -10.532 -48.157 1.00 56.09 237 ARG A N 1
ATOM 1815 C CA . ARG A 1 237 ? 50.966 -11.711 -47.261 1.00 56.09 237 ARG A CA 1
ATOM 1816 C C . ARG A 1 237 ? 49.608 -12.398 -47.135 1.00 56.09 237 ARG A C 1
ATOM 1818 O O . ARG A 1 237 ? 48.821 -12.174 -46.225 1.00 56.09 237 ARG A O 1
ATOM 1825 N N . LYS A 1 238 ? 49.396 -13.278 -48.121 1.00 54.50 238 LYS A N 1
ATOM 1826 C CA . LYS A 1 238 ? 48.933 -14.678 -48.020 1.00 54.50 238 LYS A CA 1
ATOM 1827 C C . LYS A 1 238 ? 48.225 -15.046 -46.705 1.00 54.50 238 LYS A C 1
ATOM 1829 O O . LYS A 1 238 ? 48.828 -15.115 -45.645 1.00 54.50 238 LYS A O 1
ATOM 1834 N N . LYS A 1 239 ? 46.920 -15.305 -46.793 1.00 50.91 239 LYS A N 1
ATOM 1835 C CA . LYS A 1 239 ? 46.320 -16.639 -47.021 1.00 50.91 239 LYS A CA 1
ATOM 1836 C C . LYS A 1 239 ? 46.449 -17.600 -45.834 1.00 50.91 239 LYS A C 1
ATOM 1838 O O . LYS A 1 239 ? 47.505 -18.146 -45.561 1.00 50.91 239 LYS A O 1
ATOM 1843 N N . ALA A 1 240 ? 45.260 -17.938 -45.340 1.00 47.72 240 ALA A N 1
ATOM 1844 C CA . ALA A 1 240 ? 44.802 -19.298 -45.095 1.00 47.72 240 ALA A CA 1
ATOM 1845 C C . ALA A 1 240 ? 45.579 -20.117 -44.061 1.00 47.72 240 ALA A C 1
ATOM 1847 O O . ALA A 1 240 ? 46.589 -20.745 -44.365 1.00 47.72 240 ALA A O 1
ATOM 1848 N N . ASN A 1 241 ? 44.937 -20.327 -42.911 1.00 49.78 241 ASN A N 1
ATOM 1849 C CA . ASN A 1 241 ? 44.924 -21.679 -42.385 1.00 49.78 241 ASN A CA 1
ATOM 1850 C C . ASN A 1 241 ? 43.516 -22.167 -42.052 1.00 49.78 241 ASN A C 1
ATOM 1852 O O . ASN A 1 241 ? 42.614 -21.432 -41.663 1.00 49.78 241 ASN A O 1
ATOM 1856 N N . LYS A 1 242 ? 43.355 -23.442 -42.359 1.00 50.41 242 LYS A N 1
ATOM 1857 C CA . LYS A 1 242 ? 42.157 -24.167 -42.744 1.00 50.41 242 LYS A CA 1
ATOM 1858 C C . LYS A 1 242 ? 41.918 -25.237 -41.685 1.00 50.41 242 LYS A C 1
ATOM 1860 O O . LYS A 1 242 ? 42.845 -25.949 -41.339 1.00 50.41 242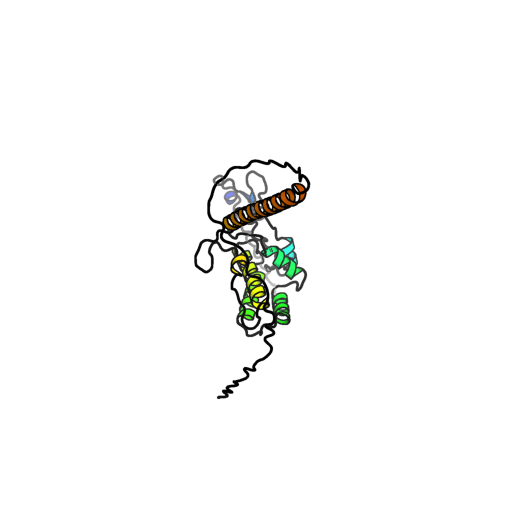 LYS A O 1
ATOM 1865 N N . LYS A 1 243 ? 40.646 -25.446 -41.335 1.00 48.94 243 LYS A N 1
ATOM 1866 C CA . LYS A 1 243 ? 40.055 -26.708 -40.837 1.00 48.94 243 LYS A CA 1
ATOM 1867 C C . LYS A 1 243 ? 40.507 -27.288 -39.477 1.00 48.94 243 LYS A C 1
ATOM 1869 O O . LYS A 1 243 ? 41.643 -27.679 -39.274 1.00 48.94 243 LYS A O 1
ATOM 1874 N N . LYS A 1 244 ? 39.449 -27.679 -38.749 1.00 47.19 244 LYS A N 1
ATOM 1875 C CA . LYS A 1 244 ? 39.256 -28.938 -37.991 1.00 47.19 244 LYS A CA 1
ATOM 1876 C C . LYS A 1 244 ? 39.962 -29.110 -36.632 1.00 47.19 244 LYS A C 1
ATOM 1878 O O . LYS A 1 244 ? 41.065 -29.628 -36.551 1.00 47.19 244 LYS A O 1
ATOM 1883 N N . LYS A 1 245 ? 39.150 -28.990 -35.577 1.00 48.44 245 LYS A N 1
ATOM 1884 C CA . LYS A 1 245 ? 38.944 -30.005 -34.514 1.00 48.44 245 LYS A CA 1
ATOM 1885 C C . LYS A 1 245 ? 37.567 -29.695 -33.907 1.00 48.44 245 LYS A C 1
ATOM 1887 O O . LYS A 1 245 ? 37.366 -28.593 -33.430 1.00 48.44 245 LYS A O 1
ATOM 1892 N N . LYS A 1 246 ? 36.486 -30.447 -34.147 1.00 44.38 246 LYS A N 1
ATOM 1893 C CA . LYS A 1 246 ? 36.184 -31.851 -33.810 1.00 44.38 246 LYS A CA 1
ATOM 1894 C C . LYS A 1 246 ? 36.404 -32.141 -32.319 1.00 44.38 246 LYS A C 1
ATOM 1896 O O . LYS A 1 246 ? 37.537 -32.340 -31.909 1.00 44.38 246 LYS A O 1
ATOM 1901 N N . GLY A 1 247 ? 35.292 -32.258 -31.590 1.00 42.66 247 GLY A N 1
ATOM 1902 C CA . GLY A 1 247 ? 35.146 -33.152 -30.439 1.00 42.66 247 GLY A CA 1
ATOM 1903 C C . GLY A 1 247 ? 35.610 -32.606 -29.091 1.00 42.66 247 GLY A C 1
ATOM 1904 O O . GLY A 1 247 ? 36.787 -32.666 -28.772 1.00 42.66 247 GLY A O 1
ATOM 1905 N N . GLY A 1 248 ? 34.648 -32.187 -28.271 1.00 47.03 248 GLY A N 1
ATOM 1906 C CA . GLY A 1 248 ? 34.822 -31.923 -26.843 1.00 47.03 248 GLY A CA 1
ATOM 1907 C C . GLY A 1 248 ? 33.555 -32.289 -26.076 1.00 47.03 248 GLY A C 1
ATOM 1908 O O . GLY A 1 248 ? 32.928 -31.440 -25.460 1.00 47.03 248 GLY A O 1
ATOM 1909 N N . LYS A 1 249 ? 33.129 -33.552 -26.196 1.00 46.62 249 LYS A N 1
ATOM 1910 C CA . LYS A 1 249 ? 32.090 -34.171 -25.367 1.00 46.62 249 LYS A CA 1
ATOM 1911 C C . LYS A 1 249 ? 32.720 -34.469 -24.002 1.00 46.62 249 LYS A C 1
ATOM 1913 O O . LYS A 1 249 ? 33.333 -35.518 -23.841 1.00 46.62 249 LYS A O 1
ATOM 1918 N N . GLY A 1 250 ? 32.611 -33.530 -23.064 1.00 47.84 250 GLY A N 1
ATOM 1919 C CA . GLY A 1 250 ? 32.915 -33.739 -21.648 1.00 47.84 250 GLY A CA 1
ATOM 1920 C C . GLY A 1 250 ? 31.684 -34.300 -20.942 1.00 47.84 250 GLY A C 1
ATOM 1921 O O . GLY A 1 250 ? 30.689 -33.601 -20.780 1.00 47.84 250 GLY A O 1
ATOM 1922 N N . LYS A 1 251 ? 31.745 -35.588 -20.607 1.00 43.41 251 LYS A N 1
ATOM 1923 C CA . LYS A 1 251 ? 30.798 -36.366 -19.802 1.00 43.41 251 LYS A CA 1
ATOM 1924 C C . LYS A 1 251 ? 31.585 -36.855 -18.579 1.00 43.41 251 LYS A C 1
ATOM 1926 O O . LYS A 1 251 ? 32.674 -37.382 -18.786 1.00 43.41 251 LYS A O 1
ATOM 1931 N N . GLY A 1 252 ? 31.001 -36.758 -17.381 1.00 40.50 252 GLY A N 1
ATOM 1932 C CA . GLY A 1 252 ? 31.565 -37.255 -16.110 1.00 40.50 252 GLY A CA 1
ATOM 1933 C C . GLY A 1 252 ? 32.535 -36.258 -15.472 1.00 40.50 252 GLY A C 1
ATOM 1934 O O . GLY A 1 252 ? 33.282 -35.612 -16.193 1.00 40.50 252 GLY A O 1
ATOM 1935 N N . GLY A 1 253 ? 32.584 -36.027 -14.167 1.00 41.19 253 GLY A N 1
ATOM 1936 C CA . GLY A 1 253 ? 31.865 -36.495 -12.973 1.00 41.19 253 GLY A CA 1
ATOM 1937 C C . GLY A 1 253 ? 31.985 -35.344 -11.949 1.00 41.19 253 GLY A C 1
ATOM 1938 O O . GLY A 1 253 ? 32.470 -34.276 -12.305 1.00 41.19 253 GLY A O 1
ATOM 1939 N N . GLU A 1 254 ? 31.582 -35.404 -10.694 1.00 43.75 254 GLU A N 1
ATOM 1940 C CA . GLU A 1 254 ? 31.486 -36.514 -9.766 1.00 43.75 254 GLU A CA 1
ATOM 1941 C C . GLU A 1 254 ? 30.797 -35.955 -8.514 1.00 43.75 254 GLU A C 1
ATOM 1943 O O . GLU A 1 254 ? 30.835 -34.751 -8.238 1.00 43.75 254 GLU A O 1
ATOM 1948 N N . ASP A 1 255 ? 30.133 -36.854 -7.811 1.00 45.88 255 ASP A N 1
ATOM 1949 C CA . ASP A 1 255 ? 29.403 -36.668 -6.574 1.00 45.88 255 ASP A CA 1
ATOM 1950 C C . ASP A 1 255 ? 30.183 -35.908 -5.489 1.00 45.88 255 ASP A C 1
ATOM 1952 O O . ASP A 1 255 ? 31.330 -36.207 -5.172 1.00 45.88 255 ASP A O 1
ATOM 1956 N N . GLY A 1 256 ? 29.500 -34.951 -4.861 1.00 45.84 256 GLY A N 1
ATOM 1957 C CA . GLY A 1 256 ? 29.945 -34.247 -3.662 1.00 45.84 256 GLY A CA 1
ATOM 1958 C C . GLY A 1 256 ? 28.897 -34.345 -2.563 1.00 45.84 256 GLY A C 1
ATOM 1959 O O . GLY A 1 256 ? 28.382 -33.332 -2.099 1.00 45.84 256 GLY A O 1
ATOM 1960 N N . ALA A 1 257 ? 28.541 -35.571 -2.184 1.00 51.88 257 ALA A N 1
ATOM 1961 C CA . ALA A 1 257 ? 27.851 -35.847 -0.934 1.00 51.88 257 ALA A CA 1
ATOM 1962 C C . ALA A 1 257 ? 28.873 -35.859 0.216 1.00 51.88 257 ALA A C 1
ATOM 1964 O O . ALA A 1 257 ? 29.705 -36.758 0.257 1.00 51.88 257 ALA A O 1
ATOM 1965 N N . SER A 1 258 ? 28.791 -34.930 1.178 1.00 47.03 258 SER A N 1
ATOM 1966 C CA . SER A 1 258 ? 29.251 -35.188 2.558 1.00 47.03 258 SER A CA 1
ATOM 1967 C C . SER A 1 258 ? 28.849 -34.090 3.552 1.00 47.03 258 SER A C 1
ATOM 1969 O O . SER A 1 258 ? 29.257 -32.941 3.404 1.00 47.03 258 SER A O 1
ATOM 1971 N N . GLY A 1 259 ? 28.153 -34.510 4.617 1.00 48.66 259 GLY A N 1
ATOM 1972 C CA . GLY A 1 259 ? 28.022 -33.830 5.918 1.00 48.66 259 GLY A CA 1
ATOM 1973 C C . GLY A 1 259 ? 26.691 -33.089 6.100 1.00 48.66 259 GLY A C 1
ATOM 1974 O O . GLY A 1 259 ? 26.506 -32.038 5.512 1.00 48.66 259 GLY A O 1
ATOM 1975 N N . SER A 1 260 ? 25.681 -33.531 6.862 1.00 52.81 260 SER A N 1
ATOM 1976 C CA . SER A 1 260 ? 25.618 -34.416 8.039 1.00 52.81 260 SER A CA 1
ATOM 1977 C C . SER A 1 260 ? 26.574 -34.016 9.166 1.00 52.81 260 SER A C 1
ATOM 1979 O O . SER A 1 260 ? 27.649 -34.596 9.259 1.00 52.81 260 SER A O 1
ATOM 1981 N N . HIS A 1 261 ? 26.158 -33.069 10.014 1.00 46.97 261 HIS A N 1
ATOM 1982 C CA . HIS A 1 261 ? 26.473 -32.906 11.450 1.00 46.97 261 HIS A CA 1
ATOM 1983 C C . HIS A 1 261 ? 25.591 -31.744 11.957 1.00 46.97 261 HIS A C 1
ATOM 1985 O O . HIS A 1 261 ? 25.517 -30.716 11.302 1.00 46.97 261 HIS A O 1
ATOM 1991 N N . GLY A 1 262 ? 24.872 -31.791 13.070 1.00 49.75 262 GLY A N 1
ATOM 1992 C CA . GLY A 1 262 ? 24.724 -32.809 14.090 1.00 49.75 262 GLY A CA 1
ATOM 1993 C C . GLY A 1 262 ? 23.566 -32.404 15.005 1.00 49.75 262 GLY A C 1
ATOM 1994 O O . GLY A 1 262 ? 23.213 -31.230 15.122 1.00 49.75 262 GLY A O 1
ATOM 1995 N N . ALA A 1 263 ? 22.964 -33.416 15.617 1.00 49.88 263 ALA A N 1
ATOM 1996 C CA . ALA A 1 263 ? 21.979 -33.274 16.667 1.00 49.88 263 ALA A CA 1
ATOM 1997 C C . ALA A 1 263 ? 22.593 -32.570 17.886 1.00 49.88 263 ALA A C 1
ATOM 1999 O O . ALA A 1 263 ? 23.673 -32.932 18.346 1.00 49.88 263 ALA A O 1
ATOM 2000 N N . GLY A 1 264 ? 21.865 -31.598 18.426 1.00 51.22 264 GLY A N 1
ATOM 2001 C CA . GLY A 1 264 ? 22.152 -30.958 19.701 1.00 51.22 264 GLY A CA 1
ATOM 2002 C C . GLY A 1 264 ? 20.876 -30.885 20.520 1.00 51.22 264 GLY A C 1
ATOM 2003 O O . GLY A 1 264 ? 20.265 -29.829 20.631 1.00 51.22 264 GLY A O 1
ATOM 2004 N N . GLN A 1 265 ? 20.457 -32.031 21.058 1.00 60.06 265 GLN A N 1
ATOM 2005 C CA . GLN A 1 265 ? 19.655 -32.059 22.275 1.00 60.06 265 GLN A CA 1
ATOM 2006 C C . GLN A 1 265 ? 20.491 -31.440 23.397 1.00 60.06 265 GLN A C 1
ATOM 2008 O O . GLN A 1 265 ? 21.626 -31.866 23.597 1.00 60.06 265 GLN A O 1
ATOM 2013 N N . ASN A 1 266 ? 19.932 -30.499 24.156 1.00 56.06 266 ASN A N 1
ATOM 2014 C CA . ASN A 1 266 ? 20.147 -30.455 25.599 1.00 56.06 266 ASN A CA 1
ATOM 2015 C C . ASN A 1 266 ? 19.140 -29.525 26.287 1.00 56.06 266 ASN A C 1
ATOM 2017 O O . ASN A 1 266 ? 19.135 -28.329 26.023 1.00 56.06 266 ASN A O 1
ATOM 2021 N N . LYS A 1 267 ? 18.356 -30.172 27.159 1.00 56.09 267 LYS A N 1
ATOM 2022 C CA . LYS A 1 267 ? 17.794 -29.746 28.453 1.00 56.09 267 LYS A CA 1
ATOM 2023 C C . LYS A 1 267 ? 17.097 -28.394 28.556 1.00 56.09 267 LYS A C 1
ATOM 2025 O O . LYS A 1 267 ? 17.792 -27.361 28.568 1.00 56.09 267 LYS A O 1
#

Foldseek 3Di:
DDDDDDDDDDPDPPPPPVVQDDVPPQWGADPVRFTDHPNDRPPVPPPLLDLDQDADPVRDRADFLVRLLVSDDPPPDPPQQFDDDQCLSVLSVVCCVPLSALQSVLVVLCVPLVADCPDPLSVLSNVLRVVCNVPSSLSDSVSSLSSLVNVLSSCQSNVPRVGRDSPPSQVSNSHQADPVRDGDPPVVVVVVVVVVVVVVVVVVVVVVVVVVCVVVVPPPPPPPPPPDDDDDDDDDDDDDDDDDDDDDPDDDDDDDDDDDDDDDDDD

Radius of gyration: 37.51 Å; chains: 1; bounding box: 104×79×121 Å

Organism: NCBI:txid2562239

Sequence (267 aa):
MAAILGEGAVDELVIDAQLMATEATGVGFTSKGVVLREDEELFELGDLRLLGDHRDNAGKRRLELGAAVALMHNAEDKEFPIAGTRSSKELHESVALGPRNFLSYHAEWLRLSGVSGRSSSAHVHRNLCEVLRLLHSCSLAAGETLCRWVIQTELAVERSPSMPDYSGLDIVAGTATLPDGRASTSKFNEWVSARLKERASIWKQERLFRQERKTRGGKGKDDIDDDSEDDGPGDSRKKANKKKKKGGKGKGGEDGASGSHGAGQNK

Secondary structure (DSSP, 8-state):
----------------GGGGEETTTTEEE-TTSPEEETTEE------TTS----B-TTS-B---HHHHHHH------TT-SS-SS--HHHHHHHHHHTTSSHHHHHHHHHHHS---TTSHHHHHHHHHHHHHHH---TTSHHHHHHHHHHHHHHHHHHH-SSS---TT-HHHHT-SB-TTSPBP-HHHHHHHHHHHHHHHHHHHHHHHHHHHHHHHTTS------------------------------------------------

pLDDT: mean 78.03, std 19.68, range [40.5, 98.5]